Protein AF-A0A935BV54-F1 (afdb_monomer_lite)

pLDDT: mean 87.05, std 12.75, range [48.06, 98.62]

Structure (mmCIF, N/CA/C/O backbone):
data_AF-A0A935BV54-F1
#
_entry.id   AF-A0A935BV54-F1
#
loop_
_atom_site.group_PDB
_atom_site.id
_atom_site.type_symbol
_atom_site.label_atom_id
_atom_site.label_alt_id
_atom_site.label_comp_id
_atom_site.label_asym_id
_atom_site.label_entity_id
_atom_site.label_seq_id
_atom_site.pdbx_PDB_ins_code
_atom_site.Cartn_x
_atom_site.Cartn_y
_atom_site.Cartn_z
_atom_site.occupancy
_atom_site.B_iso_or_equiv
_atom_site.auth_seq_id
_atom_site.auth_comp_id
_atom_site.auth_asym_id
_atom_site.auth_atom_id
_atom_site.pdbx_PDB_model_num
ATOM 1 N N . MET A 1 1 ? -29.997 -1.770 45.897 1.00 52.72 1 MET A N 1
ATOM 2 C CA . MET A 1 1 ? -29.748 -3.053 45.199 1.00 52.72 1 MET A CA 1
ATOM 3 C C . MET A 1 1 ? -29.887 -2.949 43.675 1.00 52.72 1 MET A C 1
ATOM 5 O O . MET A 1 1 ? -29.348 -3.811 42.997 1.00 52.72 1 MET A O 1
ATOM 9 N N . ASP A 1 2 ? -30.505 -1.903 43.109 1.00 55.34 2 ASP A N 1
ATOM 10 C CA . ASP A 1 2 ? -30.645 -1.761 41.641 1.00 55.34 2 ASP A CA 1
ATOM 11 C C . ASP A 1 2 ? -29.378 -1.292 40.899 1.00 55.34 2 ASP A C 1
ATOM 13 O O . ASP A 1 2 ? -29.223 -1.525 39.697 1.00 55.34 2 ASP A O 1
ATOM 17 N N . THR A 1 3 ? -28.422 -0.692 41.609 1.00 54.22 3 THR A N 1
ATOM 18 C CA . THR A 1 3 ? -27.161 -0.196 41.033 1.00 54.22 3 THR A CA 1
ATOM 19 C C . THR A 1 3 ? -26.233 -1.328 40.567 1.00 54.22 3 THR A C 1
ATOM 21 O O . THR A 1 3 ? -25.597 -1.216 39.524 1.00 54.22 3 THR A O 1
ATOM 24 N N . ASP A 1 4 ? -26.203 -2.462 41.275 1.00 52.38 4 ASP A N 1
ATOM 25 C CA . ASP A 1 4 ? -25.343 -3.598 40.900 1.00 52.38 4 ASP A CA 1
ATOM 26 C C . ASP A 1 4 ? -25.898 -4.379 39.704 1.00 52.38 4 ASP A C 1
ATOM 28 O O . ASP A 1 4 ? -25.148 -4.815 38.833 1.00 52.38 4 ASP A O 1
ATOM 32 N N . ARG A 1 5 ? -27.228 -4.509 39.597 1.00 53.66 5 ARG A N 1
ATOM 33 C CA . ARG A 1 5 ? -27.870 -5.133 38.427 1.00 53.66 5 ARG A CA 1
ATOM 34 C C . ARG A 1 5 ? -27.685 -4.308 37.157 1.00 53.66 5 ARG A C 1
ATOM 36 O O . ARG A 1 5 ? -27.463 -4.881 36.093 1.00 53.66 5 ARG A O 1
ATOM 43 N N . SER A 1 6 ? -27.755 -2.983 37.263 1.00 48.59 6 SER A N 1
ATOM 44 C CA . SER A 1 6 ? -27.536 -2.084 36.124 1.00 48.59 6 SER A CA 1
ATOM 45 C C . SER A 1 6 ? -26.078 -2.093 35.655 1.00 48.59 6 SER A C 1
ATOM 47 O O . SER A 1 6 ? -25.843 -2.131 34.446 1.00 48.59 6 SER A O 1
ATOM 49 N N . LEU A 1 7 ? -25.108 -2.175 36.575 1.00 50.75 7 LEU A N 1
ATOM 50 C CA . LEU A 1 7 ? -23.689 -2.346 36.239 1.00 50.75 7 LEU A CA 1
ATOM 51 C C . LEU A 1 7 ? -23.400 -3.701 35.576 1.00 50.75 7 LEU A C 1
ATOM 53 O O . LEU A 1 7 ? -22.792 -3.719 34.508 1.00 50.75 7 LEU A O 1
ATOM 57 N N . LEU A 1 8 ? -23.909 -4.808 36.131 1.00 51.56 8 LEU A N 1
ATOM 58 C CA . LEU A 1 8 ? -23.721 -6.160 35.577 1.00 51.56 8 LEU A CA 1
ATOM 59 C C . LEU A 1 8 ? -24.384 -6.355 34.200 1.00 51.56 8 LEU A C 1
ATOM 61 O O . LEU A 1 8 ? -23.937 -7.169 33.388 1.00 51.56 8 LEU A O 1
ATOM 65 N N . MET A 1 9 ? -25.452 -5.612 33.906 1.00 51.19 9 MET A N 1
ATOM 66 C CA . MET A 1 9 ? -26.119 -5.663 32.603 1.00 51.19 9 MET A CA 1
ATOM 67 C C . MET A 1 9 ? -25.483 -4.740 31.550 1.00 51.19 9 MET A C 1
ATOM 69 O O . MET A 1 9 ? -25.550 -5.052 30.358 1.00 51.19 9 MET A O 1
ATOM 73 N N . LEU A 1 10 ? -24.867 -3.620 31.946 1.00 52.06 10 LEU A N 1
ATOM 74 C CA . LEU A 1 10 ? -24.080 -2.747 31.056 1.00 52.06 10 LEU A CA 1
ATOM 75 C C . LEU A 1 10 ? -22.804 -3.441 30.566 1.00 52.06 10 LEU A C 1
ATOM 77 O O . LEU A 1 10 ? -22.446 -3.320 29.388 1.00 52.06 10 LEU A O 1
ATOM 81 N N . THR A 1 11 ? -22.174 -4.234 31.433 1.00 56.84 11 THR A N 1
ATOM 82 C CA . THR A 1 11 ? -21.094 -5.140 31.035 1.00 56.84 11 THR A CA 1
ATOM 83 C C . THR A 1 11 ? -21.591 -6.160 30.018 1.00 56.84 11 THR A C 1
ATOM 85 O O . THR A 1 11 ? -20.978 -6.264 28.969 1.00 56.84 11 THR A O 1
ATOM 88 N N . SER A 1 12 ? -22.767 -6.780 30.185 1.00 64.75 12 SER A N 1
ATOM 89 C CA . SER A 1 12 ? -23.192 -7.843 29.254 1.00 64.75 12 SER A CA 1
ATOM 90 C C . SER A 1 12 ? -23.478 -7.372 27.820 1.00 64.75 12 SER A C 1
ATOM 92 O O . SER A 1 12 ? -23.167 -8.079 26.867 1.00 64.75 12 SER A O 1
ATOM 94 N N . ALA A 1 13 ? -24.036 -6.174 27.615 1.00 57.66 13 ALA A N 1
ATOM 95 C CA . ALA A 1 13 ? -24.314 -5.666 26.264 1.00 57.66 13 ALA A CA 1
ATOM 96 C C . ALA A 1 13 ? -23.041 -5.214 25.532 1.00 57.66 13 ALA A C 1
ATOM 98 O O . ALA A 1 13 ? -22.890 -5.458 24.332 1.00 57.66 13 ALA A O 1
ATOM 99 N N . SER A 1 14 ? -22.117 -4.580 26.257 1.00 58.19 14 SER A N 1
ATOM 100 C CA . SER A 1 14 ? -20.803 -4.221 25.720 1.00 58.19 14 SER A CA 1
ATOM 101 C C . SER A 1 14 ? -19.917 -5.458 25.521 1.00 58.19 14 SER A C 1
ATOM 103 O O . SER A 1 14 ? -19.198 -5.528 24.530 1.00 58.19 14 SER A O 1
ATOM 105 N N . GLU A 1 15 ? -20.043 -6.485 26.364 1.00 63.66 15 GLU A N 1
ATOM 106 C CA . GLU A 1 15 ? -19.429 -7.811 26.202 1.00 63.66 15 GLU A CA 1
ATOM 107 C C . GLU A 1 15 ? -19.995 -8.572 25.001 1.00 63.66 15 GLU A C 1
ATOM 109 O O . GLU A 1 15 ? -19.232 -9.158 24.249 1.00 63.66 15 GLU A O 1
ATOM 114 N N . VAL A 1 16 ? -21.305 -8.532 24.743 1.00 61.44 16 VAL A N 1
ATOM 115 C CA . VAL A 1 16 ? -21.907 -9.197 23.571 1.00 61.44 16 VAL A CA 1
ATOM 116 C C . VAL A 1 16 ? -21.528 -8.477 22.274 1.00 61.44 16 VAL A C 1
ATOM 118 O O . VAL A 1 16 ? -21.151 -9.121 21.295 1.00 61.44 16 VAL A O 1
ATOM 121 N N . ALA A 1 17 ? -21.557 -7.143 22.251 1.00 58.56 17 ALA A N 1
ATOM 122 C CA . ALA A 1 17 ? -21.115 -6.384 21.082 1.00 58.56 17 ALA A CA 1
ATOM 123 C C . ALA A 1 17 ? -19.603 -6.505 20.846 1.00 58.56 17 ALA A C 1
ATOM 125 O O . ALA A 1 17 ? -19.180 -6.613 19.702 1.00 58.56 17 ALA A O 1
ATOM 126 N N . SER A 1 18 ? -18.790 -6.578 21.902 1.00 59.38 18 SER A N 1
ATOM 127 C CA . SER A 1 18 ? -17.359 -6.871 21.773 1.00 59.38 18 SER A CA 1
ATOM 128 C C . SER A 1 18 ? -17.073 -8.346 21.478 1.00 59.38 18 SER A C 1
ATOM 130 O O . SER A 1 18 ? -16.048 -8.635 20.877 1.00 59.38 18 SER A O 1
ATOM 132 N N . ALA A 1 19 ? -17.964 -9.286 21.806 1.00 62.00 19 ALA A N 1
ATOM 133 C CA . ALA A 1 19 ? -17.812 -10.699 21.453 1.00 62.00 19 ALA A CA 1
ATOM 134 C C . ALA A 1 19 ? -18.158 -10.984 19.981 1.00 62.00 19 ALA A C 1
ATOM 136 O O . ALA A 1 19 ? -17.532 -11.846 19.362 1.00 62.00 19 ALA A O 1
ATOM 137 N N . PHE A 1 20 ? -19.124 -10.258 19.404 1.00 64.06 20 PHE A N 1
ATOM 138 C CA . PHE A 1 20 ? -19.621 -10.505 18.040 1.00 64.06 20 PHE A CA 1
ATOM 139 C C . PHE A 1 20 ? -19.322 -9.387 17.023 1.00 64.06 20 PHE A C 1
ATOM 141 O O . PHE A 1 20 ? -19.428 -9.619 15.816 1.00 64.06 20 PHE A O 1
ATOM 148 N N . GLY A 1 21 ? -18.927 -8.198 17.479 1.00 75.50 21 GLY A N 1
ATOM 149 C CA . GLY A 1 21 ? -18.594 -7.036 16.652 1.00 75.50 21 GLY A CA 1
ATOM 150 C C . GLY A 1 21 ? -17.222 -7.117 15.979 1.00 75.50 21 GLY A C 1
ATOM 151 O O . GLY A 1 21 ? -16.390 -7.980 16.282 1.00 75.50 21 GLY A O 1
ATOM 152 N N . ILE A 1 22 ? -16.964 -6.200 15.043 1.00 84.75 22 ILE A N 1
ATOM 153 C CA . ILE A 1 22 ? -15.675 -6.110 14.350 1.00 84.75 22 ILE A CA 1
ATOM 154 C C . ILE A 1 22 ? -14.550 -5.783 15.340 1.00 84.75 22 ILE A C 1
ATOM 156 O O . ILE A 1 22 ? -13.424 -6.244 15.154 1.00 84.75 22 ILE A O 1
ATOM 160 N N . SER A 1 23 ? -14.846 -5.072 16.430 1.00 82.69 23 SER A N 1
ATOM 161 C CA . SER A 1 23 ? -13.875 -4.767 17.488 1.00 82.69 23 SER A CA 1
ATOM 162 C C . SER A 1 23 ? -13.402 -6.019 18.228 1.00 82.69 23 SER A C 1
ATOM 164 O O . SER A 1 23 ? -12.215 -6.144 18.520 1.00 82.69 23 SER A O 1
ATOM 166 N N . GLY A 1 24 ? -14.277 -7.014 18.414 1.00 80.19 24 GLY A N 1
ATOM 167 C CA . GLY A 1 24 ? -13.937 -8.326 18.982 1.00 80.19 24 GLY A CA 1
ATOM 168 C C . GLY A 1 24 ? -12.891 -9.108 18.202 1.00 80.19 24 GLY A C 1
ATOM 169 O O . GLY A 1 24 ? -12.195 -9.972 18.738 1.00 80.19 24 GLY A O 1
ATOM 170 N N . ARG A 1 25 ? -12.739 -8.788 16.914 1.00 87.44 25 ARG A N 1
ATOM 171 C CA . ARG A 1 25 ? -11.757 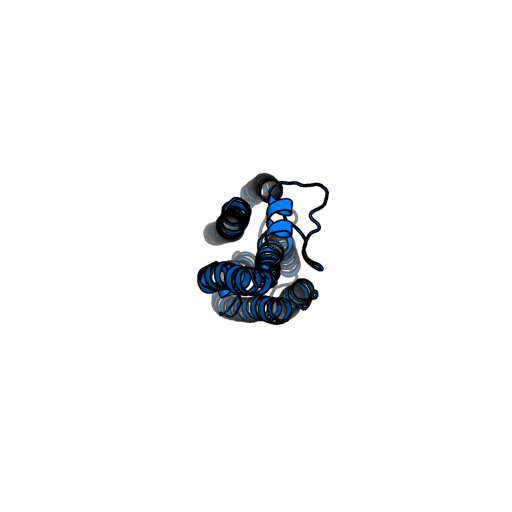-9.425 16.037 1.00 87.44 25 ARG A CA 1
ATOM 172 C C . ARG A 1 25 ? -10.353 -8.851 16.205 1.00 87.44 25 ARG A C 1
ATOM 174 O O . ARG A 1 25 ? -9.433 -9.415 15.620 1.00 87.44 25 ARG A O 1
ATOM 181 N N . LEU A 1 26 ? -10.149 -7.812 17.025 1.00 88.25 26 LEU A N 1
ATOM 182 C CA . LEU A 1 26 ? -8.831 -7.193 17.214 1.00 88.25 26 LEU A CA 1
ATOM 183 C C . LEU A 1 26 ? -7.771 -8.181 17.737 1.00 88.25 26 LEU A C 1
ATOM 185 O O . LEU A 1 26 ? -6.588 -8.029 17.438 1.00 88.25 26 LEU A O 1
ATOM 189 N N . SER A 1 27 ? -8.186 -9.204 18.490 1.00 85.69 27 SER A N 1
ATOM 190 C CA . SER A 1 27 ? -7.309 -10.272 18.991 1.00 85.69 27 SER A CA 1
ATOM 191 C C . SER A 1 27 ? -6.870 -11.268 17.907 1.00 85.69 27 SER A C 1
ATOM 193 O O . SER A 1 27 ? -5.877 -11.973 18.088 1.00 85.69 27 SER A O 1
ATOM 195 N N . LYS A 1 28 ? -7.576 -11.322 16.770 1.00 89.81 28 LYS A N 1
ATOM 196 C CA . LYS A 1 28 ? -7.239 -12.175 15.622 1.00 89.81 28 LYS A CA 1
ATOM 197 C C . LYS A 1 28 ? -6.135 -11.533 14.781 1.00 89.81 28 LYS A C 1
ATOM 199 O O . LYS A 1 28 ? -5.919 -10.325 14.843 1.00 89.81 28 LYS A O 1
ATOM 204 N N . LEU A 1 29 ? -5.466 -12.346 13.956 1.00 90.88 29 LEU A N 1
ATOM 205 C CA . LEU A 1 29 ? -4.412 -11.891 13.041 1.00 90.88 29 LEU A CA 1
ATOM 206 C C . LEU A 1 29 ? -4.858 -10.655 12.243 1.00 90.88 29 LEU A C 1
ATOM 208 O O . LEU A 1 29 ? -5.950 -10.645 11.669 1.00 90.88 29 LEU A O 1
ATOM 212 N N . PHE A 1 30 ? -4.006 -9.624 12.230 1.00 92.44 30 PHE A N 1
ATOM 213 C CA . PHE A 1 30 ? -4.257 -8.342 11.555 1.00 92.44 30 PHE A CA 1
ATOM 214 C C . PHE A 1 30 ? -5.581 -7.673 11.975 1.00 92.44 30 PHE A C 1
ATOM 216 O O . PHE A 1 30 ? -6.286 -7.087 11.160 1.00 92.44 30 PHE A O 1
ATOM 223 N N . GLY A 1 31 ? -5.980 -7.830 13.239 1.00 87.88 31 GLY A N 1
ATOM 224 C CA . GLY A 1 31 ? -7.222 -7.274 13.780 1.00 87.88 31 GLY A CA 1
ATOM 225 C C . GLY A 1 31 ? -8.501 -7.847 13.159 1.00 87.88 31 GLY A C 1
ATOM 226 O O . GLY A 1 31 ? -9.554 -7.210 13.212 1.00 87.88 31 GLY A O 1
ATOM 227 N N . GLY A 1 32 ? -8.409 -9.033 12.544 1.00 91.50 32 GLY A N 1
ATOM 228 C CA . GLY A 1 32 ? -9.500 -9.659 11.798 1.00 91.50 32 GLY A CA 1
ATOM 229 C C . GLY A 1 32 ? -9.525 -9.326 10.307 1.00 91.50 32 GLY A C 1
ATOM 230 O O . GLY A 1 32 ? -10.404 -9.824 9.609 1.00 91.50 32 GLY A O 1
ATOM 231 N N . HIS A 1 33 ? -8.556 -8.550 9.812 1.00 94.81 33 HIS A N 1
ATOM 232 C CA . HIS A 1 33 ? -8.487 -8.053 8.430 1.00 94.81 33 HIS A CA 1
ATOM 233 C C . HIS A 1 33 ? -7.419 -8.763 7.590 1.00 94.81 33 HIS A C 1
ATOM 235 O O . HIS A 1 33 ? -6.806 -8.168 6.707 1.00 94.81 33 HIS A O 1
ATOM 241 N N . TRP A 1 34 ? -7.173 -10.046 7.868 1.00 95.06 34 TRP A N 1
ATOM 242 C CA . TRP A 1 34 ? -6.095 -10.817 7.237 1.00 95.06 34 TRP A CA 1
ATOM 243 C C . TRP A 1 34 ? -6.204 -10.875 5.705 1.00 95.06 34 TRP A C 1
ATOM 245 O O . TRP A 1 34 ? -5.180 -10.838 5.030 1.00 95.06 34 TRP A O 1
ATOM 255 N N . TRP A 1 35 ? -7.422 -10.925 5.154 1.00 95.56 35 TRP A N 1
ATOM 256 C CA . TRP A 1 35 ? -7.634 -10.944 3.704 1.00 95.56 35 TRP A CA 1
ATOM 257 C C . TRP A 1 35 ? -7.144 -9.653 3.043 1.00 95.56 35 TRP A C 1
ATOM 259 O O . TRP A 1 35 ? -6.359 -9.717 2.102 1.00 95.56 35 TRP A O 1
ATOM 269 N N . HIS A 1 36 ? -7.543 -8.497 3.586 1.00 96.62 36 HIS A N 1
ATOM 270 C CA . HIS A 1 36 ? -7.065 -7.192 3.128 1.00 96.62 36 HIS A CA 1
ATOM 271 C C . HIS A 1 36 ? -5.544 -7.088 3.270 1.00 96.62 36 HIS A C 1
ATOM 273 O O . HIS A 1 36 ? -4.863 -6.741 2.313 1.00 96.62 36 HIS A O 1
ATOM 279 N N . ALA A 1 37 ? -4.994 -7.473 4.429 1.00 97.12 37 ALA A N 1
ATOM 280 C CA . ALA A 1 37 ? -3.552 -7.437 4.658 1.00 97.12 37 ALA A CA 1
ATOM 281 C C . ALA A 1 37 ? -2.780 -8.251 3.604 1.00 97.12 37 ALA A C 1
ATOM 283 O O . ALA A 1 37 ? -1.829 -7.745 3.017 1.00 97.12 37 ALA A O 1
ATOM 284 N N . ILE A 1 38 ? -3.202 -9.488 3.316 1.00 97.81 38 ILE A N 1
ATOM 285 C CA . ILE A 1 38 ? -2.551 -10.325 2.300 1.00 97.81 38 ILE A CA 1
ATOM 286 C C . ILE A 1 38 ? -2.735 -9.729 0.904 1.00 97.81 38 ILE A C 1
ATOM 288 O O . ILE A 1 38 ? -1.749 -9.571 0.187 1.00 97.81 38 ILE A O 1
ATOM 292 N N . LEU A 1 39 ? -3.965 -9.386 0.514 1.00 98.06 39 LEU A N 1
ATOM 293 C CA . LEU A 1 39 ? -4.270 -8.903 -0.831 1.00 98.06 39 LEU A CA 1
ATOM 294 C C . LEU A 1 39 ? -3.554 -7.582 -1.137 1.00 98.06 39 LEU A C 1
ATOM 296 O O . LEU A 1 39 ? -2.876 -7.474 -2.159 1.00 98.06 39 LEU A O 1
ATOM 300 N N . ALA A 1 40 ? -3.623 -6.610 -0.229 1.00 97.94 40 ALA A N 1
ATOM 301 C CA . ALA A 1 40 ? -2.947 -5.330 -0.381 1.00 97.94 40 ALA A CA 1
ATOM 302 C C . ALA A 1 40 ? -1.419 -5.495 -0.408 1.00 97.94 40 ALA A C 1
ATOM 304 O O . ALA A 1 40 ? -0.755 -4.895 -1.253 1.00 97.94 40 ALA A O 1
ATOM 305 N N . CYS A 1 41 ? -0.841 -6.364 0.438 1.00 98.38 41 CYS A N 1
ATOM 306 C CA . CYS A 1 41 ? 0.592 -6.671 0.383 1.00 98.38 41 CYS A CA 1
ATOM 307 C C . CYS A 1 41 ? 1.002 -7.368 -0.923 1.00 98.38 41 CYS A C 1
ATOM 309 O O . CYS A 1 41 ? 2.073 -7.062 -1.445 1.00 98.38 41 CYS A O 1
ATOM 311 N N . LEU A 1 42 ? 0.178 -8.271 -1.470 1.00 98.50 42 LEU A N 1
ATOM 312 C CA . LEU A 1 42 ? 0.439 -8.931 -2.756 1.00 98.50 42 LEU A CA 1
ATOM 313 C C . LEU A 1 42 ? 0.459 -7.916 -3.904 1.00 98.50 42 LEU A C 1
ATOM 315 O O . LEU A 1 42 ? 1.411 -7.895 -4.684 1.00 98.50 42 LEU A O 1
ATOM 319 N N . ILE A 1 43 ? -0.557 -7.051 -3.989 1.00 98.50 43 ILE A N 1
ATOM 320 C CA . ILE A 1 43 ? -0.638 -6.022 -5.036 1.00 98.50 43 ILE A CA 1
ATOM 321 C C . ILE A 1 43 ? 0.516 -5.019 -4.878 1.00 98.50 43 ILE A C 1
ATOM 323 O O . ILE A 1 43 ? 1.172 -4.667 -5.860 1.00 98.50 43 ILE A O 1
ATOM 327 N N . TYR A 1 44 ? 0.817 -4.600 -3.645 1.00 98.31 44 TYR A N 1
ATOM 328 C CA . TYR A 1 44 ? 1.927 -3.692 -3.359 1.00 98.31 44 TYR A CA 1
ATOM 329 C C . TYR A 1 44 ? 3.287 -4.299 -3.726 1.00 98.31 44 TYR A C 1
ATOM 331 O O . TYR A 1 44 ? 4.105 -3.628 -4.344 1.00 98.31 44 TYR A O 1
ATOM 339 N N . ALA A 1 45 ? 3.532 -5.576 -3.433 1.00 98.44 45 ALA A N 1
ATOM 340 C CA . ALA A 1 45 ? 4.754 -6.260 -3.854 1.00 98.44 45 ALA A CA 1
ATOM 341 C C . ALA A 1 45 ? 4.841 -6.415 -5.383 1.00 98.44 45 ALA A C 1
ATOM 343 O O . ALA A 1 45 ? 5.908 -6.210 -5.970 1.00 98.44 45 ALA A O 1
ATOM 344 N N . ALA A 1 46 ? 3.716 -6.712 -6.043 1.00 98.44 46 ALA A N 1
ATOM 345 C CA . ALA A 1 46 ? 3.641 -6.800 -7.499 1.00 98.44 46 ALA A CA 1
ATOM 346 C C . ALA A 1 46 ? 3.991 -5.466 -8.177 1.00 98.44 46 ALA A C 1
ATOM 348 O O . ALA A 1 46 ? 4.660 -5.472 -9.208 1.00 98.44 46 ALA A O 1
ATOM 349 N N . LEU A 1 47 ? 3.625 -4.324 -7.580 1.00 97.88 47 LEU A N 1
ATOM 350 C CA . LEU A 1 47 ? 4.008 -3.000 -8.084 1.00 97.88 47 LEU A CA 1
ATOM 351 C C . LEU A 1 47 ? 5.528 -2.830 -8.202 1.00 97.88 47 LEU A C 1
ATOM 353 O O . LEU A 1 47 ? 6.001 -2.358 -9.236 1.00 97.88 47 LEU A O 1
ATOM 357 N N . TYR A 1 48 ? 6.295 -3.245 -7.189 1.00 97.94 48 TYR A N 1
ATOM 358 C CA . TYR A 1 48 ? 7.763 -3.172 -7.213 1.00 97.94 48 TYR A CA 1
ATOM 359 C C . TYR A 1 48 ? 8.362 -4.118 -8.254 1.00 97.94 48 TYR A C 1
ATOM 361 O O . TYR A 1 48 ? 9.233 -3.719 -9.026 1.00 97.94 48 TYR A O 1
ATOM 369 N N . ALA A 1 49 ? 7.864 -5.353 -8.315 1.00 97.88 49 ALA A N 1
ATOM 370 C CA . ALA A 1 49 ? 8.342 -6.347 -9.270 1.00 97.88 49 ALA A CA 1
ATOM 371 C C . ALA A 1 49 ? 8.095 -5.912 -10.722 1.00 97.88 49 ALA A C 1
ATOM 373 O O . ALA A 1 49 ? 9.014 -5.910 -11.538 1.00 97.88 49 ALA A O 1
ATOM 374 N N . VAL A 1 50 ? 6.873 -5.470 -11.038 1.00 97.44 50 VAL A N 1
ATOM 375 C CA . VAL A 1 50 ? 6.527 -4.982 -12.379 1.00 97.44 50 VAL A CA 1
ATOM 376 C C . VAL A 1 50 ? 7.291 -3.701 -12.701 1.00 97.44 50 VAL A C 1
ATOM 378 O O . VAL A 1 50 ? 7.780 -3.569 -13.819 1.00 97.44 50 VAL A O 1
ATOM 381 N N . ALA A 1 51 ? 7.460 -2.780 -11.745 1.00 95.94 51 ALA A N 1
ATOM 382 C CA . ALA A 1 51 ? 8.282 -1.591 -11.955 1.00 95.94 51 ALA A CA 1
ATOM 383 C C . ALA A 1 51 ? 9.712 -1.950 -12.366 1.00 95.94 51 ALA A C 1
ATOM 385 O O . ALA A 1 51 ? 10.226 -1.351 -13.300 1.00 95.94 51 ALA A O 1
ATOM 386 N N . LEU A 1 52 ? 10.325 -2.957 -11.739 1.00 95.69 52 LEU A N 1
ATOM 387 C CA . LEU A 1 52 ? 11.669 -3.398 -12.107 1.00 95.69 52 LEU A CA 1
ATOM 388 C C . LEU A 1 52 ? 11.712 -3.908 -13.547 1.00 95.69 52 LEU A C 1
ATOM 390 O O . LEU A 1 52 ? 12.612 -3.540 -14.299 1.00 95.69 52 LEU A O 1
ATOM 394 N N . LEU A 1 53 ? 10.725 -4.719 -13.939 1.00 95.50 53 LEU A N 1
ATOM 395 C CA . LEU A 1 53 ? 10.623 -5.241 -15.301 1.00 95.50 53 LEU A CA 1
ATOM 396 C C . LEU A 1 53 ? 10.430 -4.119 -16.331 1.00 95.50 53 LEU A C 1
ATOM 398 O O . LEU A 1 53 ? 11.022 -4.191 -17.404 1.00 95.50 53 LEU A O 1
ATOM 402 N N . VAL A 1 54 ? 9.658 -3.072 -16.005 1.00 93.75 54 VAL A N 1
ATOM 403 C CA . VAL A 1 54 ? 9.487 -1.888 -16.871 1.00 93.75 54 VAL A CA 1
ATOM 404 C C . VAL A 1 54 ? 10.838 -1.240 -17.175 1.00 93.75 54 VAL A C 1
ATOM 406 O O . VAL A 1 54 ? 11.125 -0.967 -18.339 1.00 93.75 54 VAL A O 1
ATOM 409 N N . GLU A 1 55 ? 11.682 -1.031 -16.162 1.00 92.75 55 GLU A N 1
ATOM 410 C CA . GLU A 1 55 ? 12.939 -0.287 -16.332 1.00 92.75 55 GLU A CA 1
ATOM 411 C C . GLU A 1 55 ? 13.982 -1.014 -17.193 1.00 92.75 55 GLU A C 1
ATOM 413 O O . GLU A 1 55 ? 14.896 -0.382 -17.721 1.00 92.75 55 GLU A O 1
ATOM 418 N N . VAL A 1 56 ? 13.847 -2.331 -17.367 1.00 92.06 56 VAL A N 1
ATOM 419 C CA . VAL A 1 56 ? 14.759 -3.148 -18.186 1.00 92.06 56 VAL A CA 1
ATOM 420 C C . VAL A 1 56 ? 14.131 -3.646 -19.491 1.00 92.06 56 VAL A C 1
ATOM 422 O O . VAL A 1 56 ? 14.823 -4.262 -20.299 1.00 92.06 56 VAL A O 1
ATOM 425 N N . ALA A 1 57 ? 12.844 -3.371 -19.732 1.00 90.31 57 ALA A N 1
ATOM 426 C CA . ALA A 1 57 ? 12.092 -3.968 -20.837 1.00 90.31 57 ALA A CA 1
ATOM 427 C C . ALA A 1 57 ? 12.664 -3.630 -22.223 1.00 90.31 57 ALA A C 1
ATOM 429 O O . ALA A 1 57 ? 12.686 -4.495 -23.090 1.00 90.31 57 ALA A O 1
ATOM 430 N N . TYR A 1 58 ? 13.172 -2.410 -22.433 1.00 85.50 58 TYR A N 1
ATOM 431 C CA . TYR A 1 58 ? 13.766 -2.002 -23.717 1.00 85.50 58 TYR A CA 1
ATOM 432 C C . TYR A 1 58 ? 15.061 -2.755 -24.068 1.00 85.50 58 TYR A C 1
ATOM 434 O O . TYR A 1 58 ? 15.437 -2.811 -25.233 1.00 85.50 58 TYR A O 1
ATOM 442 N N . GLN A 1 59 ? 15.724 -3.363 -23.081 1.00 88.31 59 GLN A N 1
ATOM 443 C CA . GLN A 1 59 ? 16.925 -4.182 -23.264 1.00 88.31 59 GLN A CA 1
ATOM 444 C C . GLN A 1 59 ? 16.686 -5.615 -22.765 1.00 88.31 59 GLN A C 1
ATOM 446 O O . GLN A 1 59 ? 17.539 -6.212 -22.100 1.00 88.31 59 GLN A O 1
ATOM 451 N N . TYR A 1 60 ? 15.511 -6.172 -23.078 1.00 87.56 60 TYR A N 1
ATOM 452 C CA . TYR A 1 60 ? 15.111 -7.502 -22.620 1.00 87.56 60 TYR A CA 1
ATOM 453 C C . TYR A 1 60 ? 16.083 -8.609 -23.057 1.00 87.56 60 TYR A C 1
ATOM 455 O O . TYR A 1 60 ? 16.335 -9.518 -22.274 1.00 87.56 60 TYR A O 1
ATOM 463 N N . ASP A 1 61 ? 16.719 -8.505 -24.228 1.00 87.62 61 ASP A N 1
ATOM 464 C CA . ASP A 1 61 ? 17.750 -9.469 -24.660 1.00 87.62 61 ASP A CA 1
ATOM 465 C C . ASP A 1 61 ? 18.918 -9.586 -23.676 1.00 87.62 61 ASP A C 1
ATOM 467 O O . ASP A 1 61 ? 19.485 -10.659 -23.483 1.00 87.62 61 ASP A O 1
ATOM 471 N N . ARG A 1 62 ? 19.285 -8.473 -23.034 1.00 87.81 62 ARG A N 1
ATOM 472 C CA . ARG A 1 62 ? 20.423 -8.409 -22.116 1.00 87.81 62 ARG A CA 1
ATOM 473 C C . ARG A 1 62 ? 20.035 -8.757 -20.684 1.00 87.81 62 ARG A C 1
ATOM 475 O O . ARG A 1 62 ? 20.824 -9.373 -19.974 1.00 87.81 62 ARG A O 1
ATOM 482 N N . TYR A 1 63 ? 18.849 -8.329 -20.254 1.00 87.44 63 TYR A N 1
ATOM 483 C CA . TYR A 1 63 ? 18.442 -8.378 -18.847 1.00 87.44 63 TYR A CA 1
ATOM 484 C C . TYR A 1 63 ? 17.266 -9.312 -18.564 1.00 87.44 63 TYR A C 1
ATOM 486 O O . TYR A 1 63 ? 16.993 -9.575 -17.401 1.00 87.44 63 TYR A O 1
ATOM 494 N N . GLY A 1 64 ? 16.549 -9.811 -19.569 1.00 81.94 64 GLY A N 1
ATOM 495 C CA . GLY A 1 64 ? 15.244 -10.458 -19.407 1.00 81.94 64 GLY A CA 1
ATOM 496 C C . GLY A 1 64 ? 15.266 -11.664 -18.471 1.00 81.94 64 GLY A C 1
ATOM 497 O O . GLY A 1 64 ? 14.497 -11.711 -17.512 1.00 81.94 64 GLY A O 1
ATOM 498 N N . SER A 1 65 ? 16.192 -12.601 -18.694 1.00 88.56 65 SER A N 1
ATOM 499 C CA . SER A 1 65 ? 16.305 -13.817 -17.874 1.00 88.56 65 SER A CA 1
ATOM 500 C C . SER A 1 65 ? 16.660 -13.502 -16.414 1.00 88.56 65 SER A C 1
ATOM 502 O O . SER A 1 65 ? 16.001 -13.982 -15.491 1.00 88.56 65 SER A O 1
ATOM 504 N N . SER A 1 66 ? 17.642 -12.624 -16.177 1.00 92.81 66 SER A N 1
ATOM 505 C CA . SER A 1 66 ? 18.019 -12.216 -14.818 1.00 92.81 66 SER A CA 1
ATOM 506 C C . SER A 1 66 ? 16.948 -11.353 -14.146 1.00 92.81 66 SER A C 1
ATOM 508 O O . SER A 1 66 ? 16.716 -11.482 -12.946 1.00 92.81 66 SER A O 1
ATOM 510 N 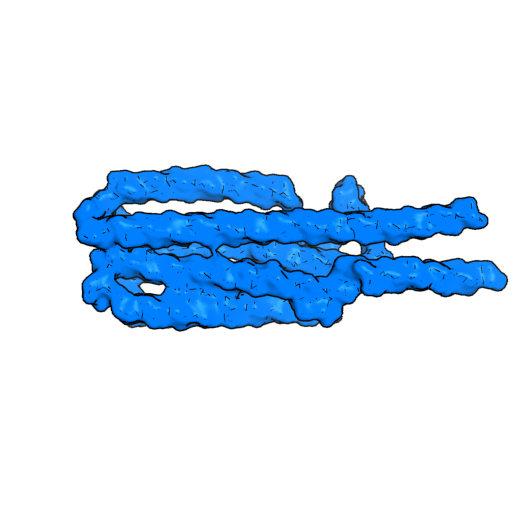N . ALA A 1 67 ? 16.255 -10.502 -14.903 1.00 92.38 67 ALA A N 1
ATOM 511 C CA . ALA A 1 67 ? 15.274 -9.561 -14.377 1.00 92.38 67 ALA A CA 1
ATOM 512 C C . ALA A 1 67 ? 14.066 -10.260 -13.764 1.00 92.38 67 ALA A C 1
ATOM 514 O O . ALA A 1 67 ? 13.558 -9.785 -12.756 1.00 92.38 67 ALA A O 1
ATOM 515 N N . VAL A 1 68 ? 13.632 -11.396 -14.317 1.00 94.31 68 VAL A N 1
ATOM 516 C CA . VAL A 1 68 ? 12.529 -12.181 -13.743 1.00 94.31 68 VAL A CA 1
ATOM 517 C C . VAL A 1 68 ? 12.900 -12.714 -12.356 1.00 94.31 68 VAL A C 1
ATOM 519 O O . VAL A 1 68 ? 12.110 -12.589 -11.421 1.00 94.31 68 VAL A O 1
ATOM 522 N N . TRP A 1 69 ? 14.119 -13.235 -12.186 1.00 96.06 69 TRP A N 1
ATOM 523 C CA . TRP A 1 69 ? 14.603 -13.708 -10.885 1.00 96.06 69 TRP A CA 1
ATOM 524 C C . TRP A 1 69 ? 14.759 -12.571 -9.876 1.00 96.06 69 TRP A C 1
ATOM 526 O O . TRP A 1 69 ? 14.305 -12.688 -8.736 1.00 96.06 69 TRP A O 1
ATOM 536 N N . VAL A 1 70 ? 15.340 -11.445 -10.300 1.00 96.44 70 VAL A N 1
ATOM 537 C CA . VAL A 1 70 ? 15.486 -10.261 -9.441 1.00 96.44 70 VAL A CA 1
ATOM 538 C C . VAL A 1 70 ? 14.114 -9.683 -9.073 1.00 96.44 70 VAL A C 1
ATOM 540 O O . VAL A 1 70 ? 13.898 -9.329 -7.915 1.00 96.44 70 VAL A O 1
ATOM 543 N N . ALA A 1 71 ? 13.155 -9.653 -10.003 1.00 96.62 71 ALA A N 1
ATOM 544 C CA . ALA A 1 71 ? 11.778 -9.235 -9.741 1.00 96.62 71 ALA A CA 1
ATOM 545 C C . ALA A 1 71 ? 11.076 -10.170 -8.745 1.00 96.62 71 ALA A C 1
ATOM 547 O O . ALA A 1 71 ? 10.401 -9.686 -7.840 1.00 96.62 71 ALA A O 1
ATOM 548 N N . GLY A 1 72 ? 11.268 -11.489 -8.856 1.00 97.88 72 GLY A N 1
ATOM 549 C CA . GLY A 1 72 ? 10.754 -12.465 -7.888 1.00 97.88 72 GLY A CA 1
ATOM 550 C C . GLY A 1 72 ? 11.347 -12.282 -6.485 1.00 97.88 72 GLY A C 1
ATOM 551 O O . GLY A 1 72 ? 10.626 -12.344 -5.484 1.00 97.88 72 GLY A O 1
ATOM 552 N N . GLY A 1 73 ? 12.645 -11.976 -6.403 1.00 98.00 73 GLY A N 1
ATOM 553 C CA . GLY A 1 73 ? 13.313 -11.611 -5.151 1.00 98.00 73 GLY A CA 1
ATOM 554 C C . GLY A 1 73 ? 12.759 -10.316 -4.549 1.00 98.00 73 GLY A C 1
ATOM 555 O O . GLY A 1 73 ? 12.389 -10.291 -3.376 1.00 98.00 73 GLY A O 1
ATOM 556 N N . ALA A 1 74 ? 12.624 -9.264 -5.364 1.00 97.62 74 ALA A N 1
ATOM 557 C CA . ALA A 1 74 ? 12.042 -7.984 -4.960 1.00 97.62 74 ALA A CA 1
ATOM 558 C C . ALA A 1 74 ? 10.591 -8.140 -4.477 1.00 97.62 74 ALA A C 1
ATOM 560 O O . ALA A 1 74 ? 10.229 -7.591 -3.436 1.00 97.62 74 ALA A O 1
ATOM 561 N N . PHE A 1 75 ? 9.784 -8.932 -5.190 1.00 98.50 75 PHE A N 1
ATOM 562 C CA . PHE A 1 75 ? 8.418 -9.274 -4.803 1.00 98.50 75 PHE A CA 1
ATOM 563 C C . PHE A 1 75 ? 8.385 -9.922 -3.419 1.00 98.50 75 PHE A C 1
ATOM 565 O O . PHE A 1 75 ? 7.697 -9.441 -2.522 1.00 98.50 75 PHE A O 1
ATOM 572 N N . THR A 1 76 ? 9.161 -10.990 -3.230 1.00 98.38 76 THR A N 1
ATOM 573 C CA . THR A 1 76 ? 9.169 -11.762 -1.980 1.00 98.38 76 THR A CA 1
ATOM 574 C C . THR A 1 76 ? 9.631 -10.906 -0.804 1.00 98.38 76 THR A C 1
ATOM 576 O O . THR A 1 76 ? 9.016 -10.940 0.262 1.00 98.38 76 THR A O 1
ATOM 579 N N . TRP A 1 77 ? 10.669 -10.089 -1.012 1.00 98.44 77 TRP A N 1
ATOM 580 C CA . TRP A 1 77 ? 11.174 -9.144 -0.020 1.00 98.44 77 TRP A CA 1
ATOM 581 C C . TRP A 1 77 ? 10.100 -8.140 0.404 1.00 98.44 77 TRP A C 1
ATOM 583 O O . TRP A 1 77 ? 9.774 -8.066 1.587 1.00 98.44 77 TRP A O 1
ATOM 593 N N . ILE A 1 78 ? 9.510 -7.414 -0.554 1.00 98.44 78 ILE A N 1
ATOM 594 C CA . ILE A 1 78 ? 8.492 -6.397 -0.262 1.00 98.44 78 ILE A CA 1
ATOM 595 C C . ILE A 1 78 ? 7.249 -7.028 0.355 1.00 98.44 78 ILE A C 1
ATOM 597 O O . ILE A 1 78 ? 6.692 -6.465 1.292 1.00 98.44 78 ILE A O 1
ATOM 601 N N . PHE A 1 79 ? 6.818 -8.195 -0.117 1.00 98.62 79 PHE A N 1
ATOM 602 C CA . PHE A 1 79 ? 5.668 -8.892 0.448 1.00 98.62 79 PHE A CA 1
ATOM 603 C C . PHE A 1 79 ? 5.895 -9.244 1.925 1.00 98.62 79 PHE A C 1
ATOM 605 O O . PHE A 1 79 ? 5.072 -8.906 2.779 1.00 98.62 79 PHE A O 1
ATOM 612 N N . ALA A 1 80 ? 7.039 -9.857 2.240 1.00 98.44 80 ALA A N 1
ATOM 613 C CA . ALA A 1 80 ? 7.381 -10.261 3.599 1.00 98.44 80 ALA A CA 1
ATOM 614 C C . ALA A 1 80 ? 7.522 -9.059 4.546 1.00 98.44 80 ALA A C 1
ATOM 616 O O . ALA A 1 80 ? 6.964 -9.070 5.646 1.00 98.44 80 ALA A O 1
ATOM 617 N N . THR A 1 81 ? 8.223 -8.001 4.127 1.00 98.25 81 THR A N 1
ATOM 618 C CA . THR A 1 81 ? 8.402 -6.798 4.952 1.00 98.25 81 THR A CA 1
ATOM 619 C C . THR A 1 81 ? 7.108 -6.004 5.107 1.00 98.25 81 THR A C 1
ATOM 621 O O . THR A 1 81 ? 6.867 -5.457 6.182 1.00 98.25 81 THR A O 1
ATOM 624 N N . SER A 1 82 ? 6.236 -5.995 4.095 1.00 98.19 82 SER A N 1
ATOM 625 C CA . SER A 1 82 ? 4.918 -5.356 4.179 1.00 98.19 82 SER A CA 1
ATOM 626 C C . SER A 1 82 ? 4.022 -6.063 5.197 1.00 98.19 82 SER A C 1
ATOM 628 O O . SER A 1 82 ? 3.457 -5.411 6.077 1.00 98.19 82 SER A O 1
ATOM 630 N N . LEU A 1 83 ? 3.957 -7.400 5.152 1.00 98.25 83 LEU A N 1
ATOM 631 C CA . LEU A 1 83 ? 3.245 -8.189 6.161 1.00 98.25 83 LEU A CA 1
ATOM 632 C C . LEU A 1 83 ? 3.827 -7.970 7.561 1.00 98.25 83 LEU A C 1
ATOM 634 O O . LEU A 1 83 ? 3.072 -7.813 8.521 1.00 98.25 83 LEU A O 1
ATOM 638 N N . ALA A 1 84 ? 5.156 -7.917 7.688 1.00 97.94 84 ALA A N 1
ATOM 639 C CA . ALA A 1 84 ? 5.818 -7.623 8.955 1.00 97.94 84 ALA A CA 1
ATOM 640 C C . ALA A 1 84 ? 5.467 -6.217 9.475 1.00 97.94 84 ALA A C 1
ATOM 642 O O . ALA A 1 84 ? 5.202 -6.061 10.668 1.00 97.94 84 ALA A O 1
ATOM 643 N N . GLY A 1 85 ? 5.398 -5.216 8.593 1.00 97.88 85 GLY A N 1
ATOM 644 C CA . GLY A 1 85 ? 4.974 -3.852 8.912 1.00 97.88 85 GLY A CA 1
ATOM 645 C C . GLY A 1 85 ? 3.549 -3.797 9.459 1.00 97.88 85 GLY A C 1
ATOM 646 O O . GLY A 1 85 ? 3.326 -3.265 10.549 1.00 97.88 85 GLY A O 1
ATOM 647 N N . LEU A 1 86 ? 2.596 -4.431 8.767 1.00 97.81 86 LEU A N 1
ATOM 648 C CA . LEU A 1 86 ? 1.200 -4.512 9.216 1.00 97.81 86 LEU A CA 1
ATOM 649 C C . LEU A 1 86 ? 1.039 -5.320 10.509 1.00 97.81 86 LEU A C 1
ATOM 651 O O . LEU A 1 86 ? 0.234 -4.963 11.372 1.00 97.81 86 LEU A O 1
ATOM 655 N N . ALA A 1 87 ? 1.806 -6.401 10.668 1.00 97.19 87 ALA A N 1
ATOM 656 C CA . ALA A 1 87 ? 1.798 -7.208 11.883 1.00 97.19 87 ALA A CA 1
ATOM 657 C C . ALA A 1 87 ? 2.373 -6.432 13.076 1.00 97.19 87 ALA A C 1
ATOM 659 O O . ALA A 1 87 ? 1.887 -6.581 14.198 1.00 97.19 87 ALA A O 1
ATOM 660 N N . CYS A 1 88 ? 3.392 -5.601 12.841 1.00 97.06 88 CYS A N 1
ATOM 661 C CA . CYS A 1 88 ? 3.973 -4.718 13.844 1.00 97.06 88 CYS A CA 1
ATOM 662 C C . CYS A 1 88 ? 2.966 -3.648 14.286 1.00 97.06 88 CYS A C 1
ATOM 664 O O . CYS A 1 88 ? 2.727 -3.509 15.487 1.00 97.06 88 CYS A O 1
ATOM 666 N N . ASP A 1 89 ? 2.310 -2.970 13.336 1.00 96.56 89 ASP A N 1
ATOM 667 C CA . ASP A 1 89 ? 1.244 -2.008 13.641 1.00 96.56 89 ASP A CA 1
ATOM 668 C C . ASP A 1 89 ? 0.129 -2.661 14.458 1.00 96.56 89 ASP A C 1
ATOM 670 O O . ASP A 1 89 ? -0.197 -2.198 15.549 1.00 96.56 89 ASP A O 1
ATOM 674 N N . TRP A 1 90 ? -0.383 -3.800 13.990 1.00 96.62 90 TRP A N 1
ATOM 675 C CA . TRP A 1 90 ? -1.420 -4.546 14.692 1.00 96.62 90 TRP A CA 1
ATOM 676 C C . TRP A 1 90 ? -1.016 -4.899 16.126 1.00 96.62 90 TRP A C 1
ATOM 678 O O . TRP A 1 90 ? -1.769 -4.601 17.051 1.00 96.62 90 TRP A O 1
ATOM 688 N N . LYS A 1 91 ? 0.173 -5.476 16.340 1.00 95.81 91 LYS A N 1
ATOM 689 C CA . LYS A 1 91 ? 0.642 -5.870 17.679 1.00 95.81 91 LYS A CA 1
ATOM 690 C C . LYS A 1 91 ? 0.850 -4.681 18.615 1.00 95.81 91 LYS A C 1
ATOM 692 O O . LYS A 1 91 ? 0.555 -4.790 19.803 1.00 95.81 91 LYS A O 1
ATOM 697 N N . ILE A 1 92 ? 1.397 -3.572 18.119 1.00 94.88 92 ILE A N 1
ATOM 698 C CA . ILE A 1 92 ? 1.632 -2.374 18.937 1.00 94.88 92 ILE A CA 1
ATOM 699 C C . ILE A 1 92 ? 0.295 -1.715 19.276 1.00 94.88 92 ILE A C 1
ATOM 701 O O . ILE A 1 92 ? 0.040 -1.394 20.438 1.00 94.88 92 ILE A O 1
ATOM 705 N N . THR A 1 93 ? -0.567 -1.546 18.276 1.00 93.81 93 THR A N 1
ATOM 706 C CA . THR A 1 93 ? -1.856 -0.872 18.416 1.00 93.81 93 THR A CA 1
ATOM 707 C C . THR A 1 93 ? -2.807 -1.678 19.298 1.00 93.81 93 THR A C 1
ATOM 709 O O . THR A 1 93 ? -3.405 -1.099 20.207 1.00 93.81 93 THR A O 1
ATOM 712 N N . SER A 1 94 ? -2.880 -3.007 19.140 1.00 90.81 94 SER A N 1
ATOM 713 C CA . SER A 1 94 ? -3.732 -3.874 19.973 1.00 90.81 94 SER A CA 1
ATOM 714 C C . SER A 1 94 ? -3.340 -3.860 21.453 1.00 90.81 94 SER A C 1
ATOM 716 O O . SER A 1 94 ? -4.202 -3.976 22.318 1.00 90.81 94 SER A O 1
ATOM 718 N N . ARG A 1 95 ? -2.056 -3.629 21.760 1.00 91.12 95 ARG A N 1
ATOM 719 C CA . ARG A 1 95 ? -1.529 -3.485 23.129 1.00 91.12 95 ARG A CA 1
ATOM 720 C C . ARG A 1 95 ? -1.689 -2.080 23.721 1.00 91.12 95 ARG A C 1
ATOM 722 O O . ARG A 1 95 ? -1.150 -1.810 24.789 1.00 91.12 95 ARG A O 1
ATOM 729 N N . GLY A 1 96 ? -2.383 -1.166 23.042 1.00 86.44 96 GLY A N 1
ATOM 730 C CA . GLY A 1 96 ? -2.561 0.211 23.517 1.00 86.44 96 GLY A CA 1
ATOM 731 C C . GLY A 1 96 ? -1.440 1.176 23.129 1.00 86.44 96 GLY A C 1
ATOM 732 O O . GLY A 1 96 ? -1.496 2.349 23.494 1.00 86.44 96 GLY A O 1
ATOM 733 N N . GLY A 1 97 ? -0.445 0.732 22.357 1.00 87.50 97 GLY A N 1
ATOM 734 C CA . GLY A 1 97 ? 0.609 1.603 21.848 1.00 87.50 97 GLY A CA 1
ATOM 735 C C . GLY A 1 97 ? 0.080 2.624 20.836 1.00 87.50 97 GLY A C 1
ATOM 736 O O . GLY A 1 97 ? -0.866 2.362 20.096 1.00 87.50 97 GLY A O 1
ATOM 737 N N . THR A 1 98 ? 0.708 3.799 20.786 1.00 87.88 98 THR A N 1
ATOM 738 C CA . THR A 1 98 ? 0.382 4.886 19.837 1.00 87.88 98 THR A CA 1
ATOM 739 C C . THR A 1 98 ? 1.372 4.982 18.674 1.00 87.88 98 THR A C 1
ATOM 741 O O . THR A 1 98 ? 1.213 5.805 17.778 1.00 87.88 98 THR A O 1
ATOM 744 N N . ASN A 1 99 ? 2.411 4.142 18.680 1.00 92.00 99 ASN A N 1
ATOM 745 C CA . ASN A 1 99 ? 3.505 4.179 17.709 1.00 92.00 99 ASN A CA 1
ATOM 746 C C . ASN A 1 99 ? 3.356 3.149 16.576 1.00 92.00 99 ASN A C 1
ATOM 748 O O . ASN A 1 99 ? 4.277 3.022 15.773 1.00 92.00 99 ASN A O 1
ATOM 752 N N . GLY A 1 100 ? 2.230 2.428 16.494 1.00 92.19 100 GLY A N 1
ATOM 753 C CA . GLY A 1 100 ? 2.016 1.365 15.502 1.00 92.19 100 GLY A CA 1
ATOM 754 C C . GLY A 1 100 ? 2.175 1.854 14.059 1.00 92.19 100 GLY A C 1
ATOM 755 O O . GLY A 1 100 ? 2.998 1.317 13.316 1.00 92.19 100 GLY A O 1
ATOM 756 N N . LEU A 1 101 ? 1.512 2.964 13.710 1.00 94.31 101 LEU A N 1
ATOM 757 C CA . LEU A 1 101 ? 1.636 3.594 12.392 1.00 94.31 101 LEU A CA 1
ATOM 758 C C . LEU A 1 101 ? 3.080 3.999 12.071 1.00 94.31 101 LEU A C 1
ATOM 760 O O . LEU A 1 101 ? 3.575 3.720 10.983 1.00 94.31 101 LEU A O 1
ATOM 764 N N . LYS A 1 102 ? 3.775 4.631 13.026 1.00 95.19 102 LYS A N 1
ATOM 765 C CA . LYS A 1 102 ? 5.167 5.080 12.844 1.00 95.19 102 LYS A CA 1
ATOM 766 C C . LYS A 1 102 ? 6.110 3.902 12.616 1.00 95.19 102 LYS A C 1
ATOM 768 O O . LYS A 1 102 ? 6.965 3.973 11.740 1.00 95.19 102 LYS A O 1
ATOM 773 N N . ALA A 1 103 ? 5.939 2.828 13.387 1.00 95.62 103 ALA A N 1
ATOM 774 C CA . ALA A 1 103 ? 6.731 1.614 13.242 1.00 95.62 103 ALA A CA 1
ATOM 775 C C . ALA A 1 103 ? 6.506 0.966 11.869 1.00 95.62 103 ALA A C 1
ATOM 777 O O . ALA A 1 103 ? 7.474 0.615 11.199 1.00 95.62 103 ALA A O 1
ATOM 778 N N . SER A 1 104 ? 5.251 0.877 11.419 1.00 96.56 104 SER A N 1
ATOM 779 C CA . SER A 1 104 ? 4.928 0.353 10.089 1.00 96.56 104 SER A CA 1
ATOM 780 C C . SER A 1 104 ? 5.521 1.218 8.978 1.00 96.56 104 SER A C 1
ATOM 782 O O . SER A 1 104 ? 6.268 0.703 8.151 1.00 96.56 104 SER A O 1
ATOM 784 N N . ILE A 1 105 ? 5.318 2.542 9.013 1.00 97.38 105 ILE A N 1
ATOM 785 C CA . ILE A 1 105 ? 5.938 3.472 8.053 1.00 97.38 105 ILE A CA 1
ATOM 786 C C . ILE A 1 105 ? 7.460 3.270 8.014 1.00 97.38 105 ILE A C 1
ATOM 788 O O . ILE A 1 105 ? 8.031 3.156 6.932 1.00 97.38 105 ILE A O 1
ATOM 792 N N . GLY A 1 106 ? 8.112 3.163 9.176 1.00 97.81 106 GLY A N 1
ATOM 793 C CA . GLY A 1 106 ? 9.549 2.907 9.269 1.00 97.81 106 GLY A CA 1
ATOM 794 C C . GLY A 1 106 ? 9.977 1.611 8.575 1.00 97.81 106 GLY A C 1
ATOM 795 O O . GLY A 1 106 ? 10.930 1.630 7.800 1.00 97.81 106 GLY A O 1
ATOM 796 N N . ILE A 1 107 ? 9.250 0.509 8.790 1.00 98.12 107 ILE A N 1
ATOM 797 C CA . ILE A 1 107 ? 9.529 -0.787 8.149 1.00 98.12 107 ILE A CA 1
ATOM 798 C C . ILE A 1 107 ? 9.370 -0.694 6.627 1.00 98.12 107 ILE A C 1
ATOM 800 O O . ILE A 1 107 ? 10.253 -1.138 5.894 1.00 98.12 107 ILE A O 1
ATOM 804 N N . PHE A 1 108 ? 8.285 -0.087 6.140 1.00 97.94 108 PHE A N 1
ATOM 805 C CA . PHE A 1 108 ? 8.037 0.055 4.704 1.00 97.94 108 PHE A CA 1
ATOM 806 C C . PHE A 1 108 ? 9.085 0.941 4.016 1.00 97.94 108 PHE A C 1
ATOM 808 O O . PHE A 1 108 ? 9.606 0.562 2.966 1.00 97.94 108 PHE A O 1
ATOM 815 N N . LEU A 1 109 ? 9.437 2.085 4.614 1.00 97.88 109 LEU A N 1
ATOM 816 C CA . LEU A 1 109 ? 10.451 2.991 4.067 1.00 97.88 109 LEU A CA 1
ATOM 817 C C . LEU A 1 109 ? 11.846 2.360 4.081 1.00 97.88 109 LEU A C 1
ATOM 819 O O . LEU A 1 109 ? 12.546 2.413 3.072 1.00 97.88 109 LEU A O 1
ATOM 823 N N . LEU A 1 110 ? 12.235 1.720 5.188 1.00 98.12 110 LEU A N 1
ATOM 824 C CA . LEU A 1 110 ? 13.514 1.021 5.289 1.00 98.12 110 LEU A CA 1
ATOM 825 C C . LEU A 1 110 ? 13.596 -0.120 4.270 1.00 98.12 110 LEU A C 1
ATOM 827 O O . LEU A 1 110 ? 14.600 -0.254 3.578 1.00 98.12 110 LEU A O 1
ATOM 831 N N . SER A 1 111 ? 12.525 -0.902 4.123 1.00 97.88 111 SER A N 1
ATOM 832 C CA . SER A 1 111 ? 12.452 -1.980 3.138 1.00 97.88 111 SER A CA 1
ATOM 833 C C . SER A 1 111 ? 12.593 -1.469 1.703 1.00 97.88 111 SER A C 1
ATOM 835 O O . SER A 1 111 ? 13.335 -2.062 0.920 1.00 97.88 111 SER A O 1
ATOM 837 N N . ALA A 1 112 ? 11.894 -0.385 1.351 1.00 97.06 112 ALA A N 1
ATOM 838 C CA . ALA A 1 112 ? 11.979 0.222 0.026 1.00 97.06 112 ALA A CA 1
ATOM 839 C C . ALA A 1 112 ? 13.377 0.800 -0.244 1.00 97.06 112 ALA A C 1
ATOM 841 O O . ALA A 1 112 ? 13.917 0.614 -1.333 1.00 97.06 112 ALA A O 1
ATOM 842 N N . MET A 1 113 ? 13.989 1.441 0.756 1.00 97.75 113 MET A N 1
ATOM 843 C CA . MET A 1 113 ? 15.349 1.974 0.668 1.00 97.75 113 MET A CA 1
ATOM 844 C C . MET A 1 113 ? 16.385 0.861 0.482 1.00 97.75 113 MET A C 1
ATOM 846 O O . MET A 1 113 ? 17.225 0.956 -0.408 1.00 97.75 113 MET A O 1
ATOM 850 N N . LEU A 1 114 ? 16.318 -0.209 1.280 1.00 97.88 114 LEU A N 1
ATOM 851 C CA . LEU A 1 114 ? 17.230 -1.350 1.164 1.00 97.88 114 LEU A CA 1
ATOM 852 C C . LEU A 1 114 ? 17.083 -2.050 -0.187 1.00 97.88 114 LEU A C 1
ATOM 854 O O . LEU A 1 114 ? 18.089 -2.368 -0.820 1.00 97.88 114 LEU A O 1
ATOM 858 N N . LEU A 1 115 ? 15.845 -2.231 -0.659 1.00 97.44 115 LEU A N 1
ATOM 859 C CA . LEU A 1 115 ? 15.601 -2.766 -1.993 1.00 97.44 115 LEU A CA 1
ATOM 860 C C . LEU A 1 115 ? 16.200 -1.854 -3.069 1.00 97.44 115 LEU A C 1
ATOM 862 O O . LEU A 1 115 ? 16.860 -2.346 -3.977 1.00 97.44 115 LEU A O 1
ATOM 866 N N . PHE A 1 116 ? 16.000 -0.538 -2.972 1.00 96.94 116 PHE A N 1
ATOM 867 C CA . PHE A 1 116 ? 16.566 0.411 -3.927 1.00 96.94 116 PHE A CA 1
ATOM 868 C C . PHE A 1 116 ? 18.095 0.335 -3.972 1.00 96.94 116 PHE A C 1
ATOM 870 O O . PHE A 1 116 ? 18.662 0.193 -5.051 1.00 96.94 116 PHE A O 1
ATOM 877 N N . VAL A 1 117 ? 18.756 0.352 -2.810 1.00 96.69 117 VAL A N 1
ATOM 878 C CA . VAL A 1 117 ? 20.218 0.223 -2.710 1.00 96.69 117 VAL A CA 1
ATOM 879 C C . VAL A 1 117 ? 20.697 -1.089 -3.330 1.00 96.69 117 VAL A C 1
ATOM 881 O O . VAL A 1 117 ? 21.645 -1.075 -4.109 1.00 96.69 117 VAL A O 1
ATOM 884 N N . ALA A 1 118 ? 20.024 -2.208 -3.049 1.00 96.12 118 ALA A N 1
ATOM 885 C CA . ALA A 1 118 ? 20.349 -3.495 -3.661 1.00 96.12 118 ALA A CA 1
ATOM 886 C C . ALA A 1 118 ? 20.202 -3.453 -5.192 1.00 96.12 118 ALA A C 1
ATOM 888 O O . ALA A 1 118 ? 21.057 -3.954 -5.920 1.00 96.12 118 ALA A O 1
ATOM 889 N N . LEU A 1 119 ? 19.151 -2.802 -5.693 1.00 94.31 119 LEU A N 1
ATOM 890 C CA . LEU A 1 119 ? 18.898 -2.673 -7.124 1.00 94.31 119 LEU A CA 1
ATOM 891 C C . LEU A 1 119 ? 19.830 -1.688 -7.825 1.00 94.31 119 LEU A C 1
ATOM 893 O O . LEU A 1 119 ? 20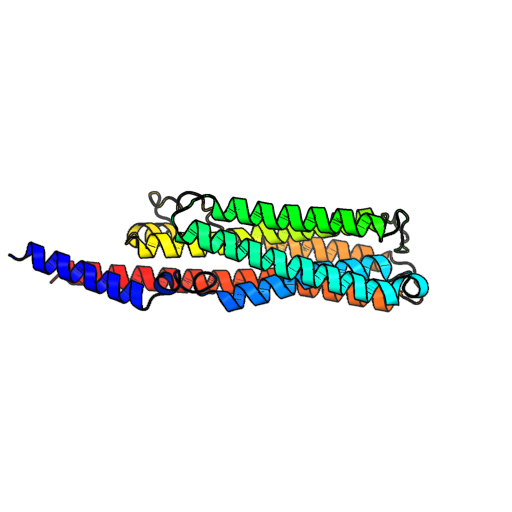.033 -1.844 -9.022 1.00 94.31 119 LEU A O 1
ATOM 897 N N . CYS A 1 120 ? 20.465 -0.744 -7.129 1.00 92.06 120 CYS A N 1
ATOM 898 C CA . CYS A 1 120 ? 21.519 0.086 -7.722 1.00 92.06 120 CYS A CA 1
ATOM 899 C C . CYS A 1 120 ? 22.727 -0.741 -8.195 1.00 92.06 120 CYS A C 1
ATOM 901 O O . CYS A 1 120 ? 23.407 -0.327 -9.131 1.00 92.06 120 CYS A O 1
ATOM 903 N N . PHE A 1 121 ? 22.973 -1.919 -7.608 1.00 92.62 121 PHE A N 1
ATOM 904 C CA . PHE A 1 121 ? 24.011 -2.845 -8.080 1.00 92.62 121 PHE A CA 1
ATOM 905 C C . PHE A 1 121 ? 23.597 -3.647 -9.324 1.00 92.62 121 PHE A C 1
ATOM 907 O O . PHE A 1 121 ? 24.445 -4.267 -9.960 1.00 92.62 121 PHE A O 1
ATOM 914 N N . TYR A 1 122 ? 22.309 -3.643 -9.674 1.00 92.06 122 TYR A N 1
ATOM 915 C CA . TYR A 1 122 ? 21.757 -4.391 -10.805 1.00 92.06 122 TYR A CA 1
ATOM 916 C C . TYR A 1 122 ? 21.325 -3.481 -11.965 1.00 92.06 122 TYR A C 1
ATOM 918 O O . TYR A 1 122 ? 21.641 -3.745 -13.124 1.00 92.06 122 TYR A O 1
ATOM 926 N N . LEU A 1 123 ? 20.596 -2.405 -11.661 1.00 88.94 123 LEU A N 1
ATOM 927 C CA . LEU A 1 123 ? 20.058 -1.467 -12.638 1.00 88.94 123 LEU A CA 1
ATOM 928 C C . LEU A 1 123 ? 21.171 -0.578 -13.207 1.00 88.94 123 LEU A C 1
ATOM 930 O O . LEU A 1 123 ? 21.957 -0.012 -12.441 1.00 88.94 123 LEU A O 1
ATOM 934 N N . PRO A 1 124 ? 21.216 -0.384 -14.536 1.00 87.25 124 PRO A N 1
ATOM 935 C CA . PRO A 1 124 ? 22.220 0.461 -15.161 1.00 87.25 124 PRO A CA 1
ATOM 936 C C . PRO A 1 124 ? 22.032 1.942 -14.798 1.00 87.25 124 PRO A C 1
ATOM 938 O O . PRO A 1 124 ? 20.915 2.454 -14.690 1.00 87.25 124 PRO A O 1
ATOM 941 N N . SER A 1 125 ? 23.150 2.659 -14.682 1.00 87.88 125 SER A N 1
ATOM 942 C CA . SER A 1 125 ? 23.195 4.115 -14.478 1.00 87.88 125 SER A CA 1
ATOM 943 C C . SER A 1 125 ? 22.972 4.925 -15.764 1.00 87.88 125 SER A C 1
ATOM 945 O O . SER A 1 125 ? 23.038 6.152 -15.741 1.00 87.88 125 SER A O 1
ATOM 947 N N . ASN A 1 126 ? 22.666 4.254 -16.878 1.00 83.56 126 ASN A N 1
ATOM 948 C CA . ASN A 1 126 ? 22.360 4.870 -18.167 1.00 83.56 126 ASN A CA 1
ATOM 949 C C . ASN A 1 126 ? 20.863 4.717 -18.498 1.00 83.56 126 ASN A C 1
ATOM 951 O O . ASN A 1 126 ? 20.218 3.793 -17.987 1.00 83.56 126 ASN A O 1
ATOM 955 N N . PRO A 1 127 ? 20.285 5.594 -19.336 1.00 82.38 127 PRO A N 1
ATOM 956 C CA . PRO A 1 127 ? 18.901 5.457 -19.773 1.00 82.38 127 PRO A CA 1
ATOM 957 C C . PRO A 1 127 ? 18.701 4.183 -20.599 1.00 82.38 127 PRO A C 1
ATOM 959 O O . PRO A 1 127 ? 19.402 3.958 -21.582 1.00 82.38 127 PRO A O 1
ATOM 962 N N . VAL A 1 128 ? 17.744 3.349 -20.186 1.00 80.19 128 VAL A N 1
ATOM 963 C CA . VAL A 1 128 ? 17.369 2.114 -20.901 1.00 80.19 128 VAL A CA 1
ATOM 964 C C . VAL A 1 128 ? 16.147 2.340 -21.787 1.00 80.19 128 VAL A C 1
ATOM 966 O O . VAL A 1 128 ? 16.063 1.774 -22.870 1.00 80.19 128 VAL A O 1
ATOM 969 N N . THR A 1 129 ? 15.207 3.177 -21.340 1.00 77.44 129 THR A N 1
ATOM 970 C CA . THR A 1 129 ? 14.011 3.515 -22.119 1.00 77.44 129 THR A CA 1
ATOM 971 C C . THR A 1 129 ? 14.376 4.500 -23.220 1.00 77.44 129 THR A C 1
ATOM 973 O O . THR A 1 129 ? 14.868 5.597 -22.947 1.00 77.44 129 THR A O 1
ATOM 976 N N . GLU A 1 130 ? 14.089 4.133 -24.463 1.00 79.19 130 GLU A N 1
ATOM 977 C CA . GLU A 1 130 ? 14.313 5.007 -25.605 1.00 79.19 130 GLU A CA 1
ATOM 978 C C . GLU A 1 130 ? 13.112 5.937 -25.815 1.00 79.19 130 GLU A C 1
ATOM 980 O O . GLU A 1 130 ? 12.031 5.520 -26.231 1.00 79.19 130 GLU A O 1
ATOM 985 N N . SER A 1 131 ? 13.304 7.225 -25.532 1.00 77.44 131 SER A N 1
ATOM 986 C CA . SER A 1 131 ? 12.296 8.267 -25.741 1.00 77.44 131 SER A CA 1
ATOM 987 C C . SER A 1 131 ? 12.860 9.413 -26.580 1.00 77.44 131 SER A C 1
ATOM 989 O O . SER A 1 131 ? 14.073 9.611 -26.669 1.00 77.44 131 SER A O 1
ATOM 991 N N . THR A 1 132 ? 11.973 10.158 -27.238 1.00 69.69 132 THR A N 1
ATOM 992 C CA . THR A 1 132 ? 12.281 11.459 -27.849 1.00 69.69 132 THR A CA 1
ATOM 993 C C . THR A 1 132 ? 12.443 12.569 -26.803 1.00 69.69 132 THR A C 1
ATOM 995 O O . THR A 1 132 ? 12.997 13.620 -27.115 1.00 69.69 132 THR A O 1
ATOM 998 N N . LEU A 1 133 ? 12.024 12.325 -25.556 1.00 72.62 133 LEU A N 1
ATOM 999 C CA . LEU A 1 133 ? 12.305 13.161 -24.388 1.00 72.62 133 LEU A CA 1
ATOM 1000 C C . LEU A 1 133 ? 13.598 12.711 -23.689 1.00 72.62 133 LEU A C 1
ATOM 1002 O O . LEU A 1 133 ? 14.056 11.581 -23.862 1.00 72.62 133 LEU A O 1
ATOM 1006 N N . GLN A 1 134 ? 14.170 13.581 -22.849 1.00 70.69 134 GLN A N 1
ATOM 1007 C CA . GLN A 1 134 ? 15.320 13.231 -22.014 1.00 70.69 134 GLN A CA 1
ATOM 1008 C C . GLN A 1 134 ? 14.935 12.105 -21.038 1.00 70.69 134 GLN A C 1
ATOM 1010 O O . GLN A 1 134 ? 14.207 12.321 -20.068 1.00 70.69 134 GLN A O 1
ATOM 1015 N N . ALA A 1 135 ? 15.407 10.891 -21.319 1.00 77.19 135 ALA A N 1
ATOM 1016 C CA . ALA A 1 135 ? 15.137 9.717 -20.504 1.00 77.19 135 ALA A CA 1
ATOM 1017 C C . ALA A 1 135 ? 16.040 9.690 -19.263 1.00 77.19 135 ALA A C 1
ATOM 1019 O O . ALA A 1 135 ? 17.236 9.983 -19.329 1.00 77.19 135 ALA A O 1
ATOM 1020 N N . TYR A 1 136 ? 15.462 9.319 -18.122 1.00 81.25 136 TYR A N 1
ATOM 1021 C CA . TYR A 1 136 ? 16.221 9.110 -16.894 1.00 81.25 136 TYR A CA 1
ATOM 1022 C C . TYR A 1 136 ? 17.027 7.803 -16.963 1.00 81.25 136 TYR A C 1
ATOM 1024 O O . TYR A 1 136 ? 16.586 6.842 -17.600 1.00 81.25 136 TYR A O 1
ATOM 1032 N N . PRO A 1 137 ? 18.168 7.721 -16.254 1.00 87.38 137 PRO A N 1
ATOM 1033 C CA . PRO A 1 137 ? 18.787 6.446 -15.907 1.00 87.38 137 PRO A CA 1
ATOM 1034 C C . PRO A 1 137 ? 17.784 5.468 -15.292 1.00 87.38 137 PRO A C 1
ATOM 1036 O O . PRO A 1 137 ? 16.912 5.901 -14.534 1.00 87.38 137 PRO A O 1
ATOM 1039 N N . ALA A 1 138 ? 17.945 4.161 -15.531 1.00 87.06 138 ALA A N 1
ATOM 1040 C CA . ALA A 1 138 ? 17.042 3.144 -14.974 1.00 87.06 138 ALA A CA 1
ATOM 1041 C C . ALA A 1 138 ? 16.949 3.226 -13.438 1.00 87.06 138 ALA A C 1
ATOM 1043 O O . ALA A 1 138 ? 15.866 3.125 -12.867 1.00 87.06 138 ALA A O 1
ATOM 1044 N N . GLN A 1 139 ? 18.067 3.519 -12.763 1.00 91.38 139 GLN A N 1
ATOM 1045 C CA . GLN A 1 139 ? 18.094 3.766 -11.315 1.00 91.38 139 GLN A CA 1
ATOM 1046 C C . GLN A 1 139 ? 17.198 4.946 -10.898 1.00 91.38 139 GLN A C 1
ATOM 1048 O O . GLN A 1 139 ? 16.398 4.833 -9.970 1.00 91.38 139 GLN A O 1
ATOM 1053 N N . ALA A 1 140 ? 17.295 6.081 -11.595 1.00 90.56 140 ALA A N 1
ATOM 1054 C CA . ALA A 1 140 ? 16.524 7.281 -11.273 1.00 90.56 140 ALA A CA 1
ATOM 1055 C C . ALA A 1 140 ? 15.031 7.118 -11.608 1.00 90.56 140 ALA A C 1
ATOM 1057 O O . ALA A 1 140 ? 14.171 7.565 -10.846 1.00 90.56 140 ALA A O 1
ATOM 1058 N N . ALA A 1 141 ? 14.712 6.438 -12.711 1.00 90.56 141 ALA A N 1
ATOM 1059 C CA . ALA A 1 141 ? 13.341 6.108 -13.087 1.00 90.56 141 ALA A CA 1
ATOM 1060 C C . ALA A 1 141 ? 12.685 5.145 -12.079 1.00 90.56 141 ALA A C 1
ATOM 1062 O O . ALA A 1 141 ? 11.544 5.368 -1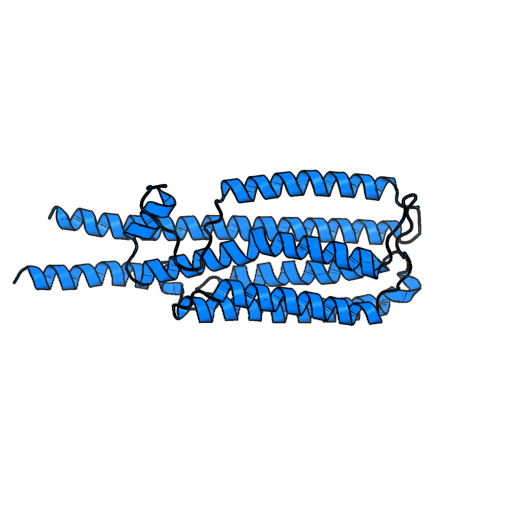1.653 1.00 90.56 141 ALA A O 1
ATOM 1063 N N . TYR A 1 142 ? 13.434 4.148 -11.601 1.00 93.31 142 TYR A N 1
ATOM 1064 C CA . TYR A 1 142 ? 12.970 3.245 -10.552 1.00 93.31 142 TYR A CA 1
ATOM 1065 C C . TYR A 1 142 ? 12.743 3.974 -9.220 1.00 93.31 142 TYR A C 1
ATOM 1067 O O . TYR A 1 142 ? 11.691 3.810 -8.603 1.00 93.31 142 TYR A O 1
ATOM 1075 N N . LEU A 1 143 ? 13.664 4.854 -8.801 1.00 94.44 143 LEU A N 1
ATOM 1076 C CA . LEU A 1 143 ? 13.497 5.668 -7.589 1.00 94.44 143 LEU A CA 1
ATOM 1077 C C . LEU A 1 143 ? 12.253 6.561 -7.664 1.00 94.44 143 LEU A C 1
ATOM 1079 O O . LEU A 1 143 ? 11.463 6.610 -6.722 1.00 94.44 143 LEU A O 1
ATOM 1083 N N . LYS A 1 144 ? 12.042 7.232 -8.803 1.00 92.94 144 LYS A N 1
ATOM 1084 C CA . LYS A 1 144 ? 10.828 8.020 -9.057 1.00 92.94 144 LYS A CA 1
ATOM 1085 C C . LYS A 1 144 ? 9.571 7.163 -8.893 1.00 92.94 144 LYS A C 1
ATOM 1087 O O . LYS A 1 144 ? 8.592 7.608 -8.297 1.00 92.94 144 LYS A O 1
ATOM 1092 N N . THR A 1 145 ? 9.609 5.929 -9.384 1.00 93.69 145 THR A N 1
ATOM 1093 C CA . THR A 1 145 ? 8.503 4.978 -9.252 1.00 93.69 145 THR A CA 1
ATOM 1094 C C . THR A 1 145 ? 8.262 4.573 -7.792 1.00 93.69 145 THR A C 1
ATOM 1096 O O . THR A 1 145 ? 7.116 4.599 -7.343 1.00 93.69 145 THR A O 1
ATOM 1099 N N . ILE A 1 146 ? 9.320 4.306 -7.014 1.00 95.19 146 ILE A N 1
ATOM 1100 C CA . ILE A 1 146 ? 9.215 4.043 -5.568 1.00 95.19 146 ILE A CA 1
ATOM 1101 C C . ILE A 1 146 ? 8.538 5.210 -4.845 1.00 95.19 146 ILE A C 1
ATOM 1103 O O . ILE A 1 146 ? 7.665 4.981 -4.012 1.00 95.19 146 ILE A O 1
ATOM 1107 N N . ILE A 1 147 ? 8.888 6.459 -5.171 1.00 95.50 147 ILE A N 1
ATOM 1108 C CA . ILE A 1 147 ? 8.274 7.641 -4.546 1.00 95.50 147 ILE A CA 1
ATOM 1109 C C . ILE A 1 147 ? 6.752 7.639 -4.757 1.00 95.50 147 ILE A C 1
ATOM 1111 O O . ILE A 1 147 ? 6.006 7.878 -3.807 1.00 95.50 147 ILE A O 1
ATOM 1115 N N . TYR A 1 148 ? 6.267 7.299 -5.956 1.00 94.00 148 TYR A N 1
ATOM 1116 C CA . TYR A 1 148 ? 4.826 7.173 -6.197 1.00 94.00 148 TYR A CA 1
ATOM 1117 C C . TYR A 1 148 ? 4.181 6.050 -5.374 1.00 94.00 148 TYR A C 1
ATOM 1119 O O . TYR A 1 148 ? 3.074 6.231 -4.865 1.00 94.00 148 TYR A O 1
ATOM 1127 N N . PHE A 1 149 ? 4.863 4.916 -5.196 1.00 95.56 149 PHE A N 1
ATOM 1128 C CA . PHE A 1 149 ? 4.372 3.815 -4.358 1.00 95.56 149 PHE A CA 1
ATOM 1129 C C . PHE A 1 149 ? 4.324 4.194 -2.877 1.00 95.56 149 PHE A C 1
ATOM 1131 O O . PHE A 1 149 ? 3.370 3.845 -2.185 1.00 95.56 149 PHE A O 1
ATOM 1138 N N . VAL A 1 150 ? 5.305 4.960 -2.396 1.00 94.94 150 VAL A N 1
ATOM 1139 C CA . VAL A 1 150 ? 5.322 5.488 -1.027 1.00 94.94 150 VAL A CA 1
ATOM 1140 C C . VAL A 1 150 ? 4.181 6.481 -0.810 1.00 94.94 150 VAL A C 1
ATOM 1142 O O . VAL A 1 150 ? 3.501 6.403 0.208 1.00 94.94 150 VAL A O 1
ATOM 1145 N N . ILE A 1 151 ? 3.914 7.375 -1.767 1.00 94.62 151 ILE A N 1
ATOM 1146 C CA . ILE A 1 151 ? 2.763 8.291 -1.697 1.00 94.62 151 ILE A CA 1
ATOM 1147 C C . ILE A 1 151 ? 1.460 7.490 -1.592 1.00 94.62 151 ILE A C 1
ATOM 1149 O O . ILE A 1 151 ? 0.661 7.728 -0.690 1.00 94.62 151 ILE A O 1
ATOM 1153 N N . LEU A 1 152 ? 1.269 6.499 -2.467 1.00 94.50 152 LEU A N 1
ATOM 1154 C CA . LEU A 1 152 ? 0.099 5.620 -2.445 1.00 94.50 152 LEU A CA 1
ATOM 1155 C C . LEU A 1 152 ? -0.077 4.948 -1.074 1.00 94.50 152 LEU A C 1
ATOM 1157 O O . LEU A 1 152 ? -1.160 4.972 -0.488 1.00 94.50 152 LEU A O 1
ATOM 1161 N N . LEU A 1 153 ? 1.015 4.415 -0.532 1.00 95.56 153 LEU A N 1
ATOM 1162 C CA . LEU A 1 153 ? 1.058 3.773 0.772 1.00 95.56 153 LEU A CA 1
ATOM 1163 C C . LEU A 1 153 ? 0.678 4.723 1.919 1.00 95.56 153 LEU A C 1
ATOM 1165 O O . LEU A 1 153 ? -0.094 4.344 2.804 1.00 95.56 153 LEU A O 1
ATOM 1169 N N . LEU A 1 154 ? 1.195 5.953 1.897 1.00 95.19 154 LEU A N 1
ATOM 1170 C CA . LEU A 1 154 ? 0.986 6.951 2.947 1.00 95.19 154 LEU A CA 1
ATOM 1171 C C . LEU A 1 154 ? -0.405 7.582 2.935 1.00 95.19 154 LEU A C 1
ATOM 1173 O O . LEU A 1 154 ? -0.781 8.169 3.943 1.00 95.19 154 LEU A O 1
ATOM 1177 N N . PHE A 1 155 ? -1.163 7.480 1.844 1.00 94.25 155 PHE A N 1
ATOM 1178 C CA . PHE A 1 155 ? -2.536 7.991 1.789 1.00 94.25 155 PHE A CA 1
ATOM 1179 C C . PHE A 1 155 ? -3.581 6.888 1.915 1.00 94.25 155 PHE A C 1
ATOM 1181 O O . PHE A 1 155 ? -4.543 7.040 2.667 1.00 94.25 155 PHE A O 1
ATOM 1188 N N . PHE A 1 156 ? -3.397 5.783 1.195 1.00 95.94 156 PHE A N 1
ATOM 1189 C CA . PHE A 1 156 ? -4.457 4.798 0.999 1.00 95.94 156 PHE A CA 1
ATOM 1190 C C . PHE A 1 156 ? -4.264 3.528 1.812 1.00 95.94 156 PHE A C 1
ATOM 1192 O O . PHE A 1 156 ? -5.256 2.902 2.158 1.00 95.94 156 PHE A O 1
ATOM 1199 N N . PHE A 1 157 ? -3.028 3.150 2.142 1.00 97.00 157 PHE A N 1
ATOM 1200 C CA . PHE A 1 157 ? -2.781 1.855 2.771 1.00 97.00 157 PHE A CA 1
ATOM 1201 C C . PHE A 1 157 ? -2.614 1.964 4.289 1.00 97.00 157 PHE A C 1
ATOM 1203 O O . PHE A 1 157 ? -3.480 1.525 5.043 1.00 97.00 157 PHE A O 1
ATOM 1210 N N . LEU A 1 158 ? -1.529 2.587 4.762 1.00 96.62 158 LEU A N 1
ATOM 1211 C CA . LEU A 1 158 ? -1.183 2.543 6.186 1.00 96.62 158 LEU A CA 1
ATOM 1212 C C . LEU A 1 158 ? -2.103 3.371 7.090 1.00 96.62 158 LEU A C 1
ATOM 1214 O O . LEU A 1 158 ? -2.541 2.829 8.105 1.00 96.62 158 LEU A O 1
ATOM 1218 N N . PRO A 1 159 ? -2.425 4.649 6.793 1.00 95.38 159 PRO A N 1
ATOM 1219 C CA . PRO A 1 159 ? -3.274 5.415 7.700 1.00 95.38 159 PRO A CA 1
ATOM 1220 C C . PRO A 1 159 ? -4.695 4.852 7.828 1.00 95.38 159 PRO A C 1
ATOM 1222 O O . PRO A 1 159 ? -5.156 4.742 8.963 1.00 95.38 159 PRO A O 1
ATOM 1225 N N . PRO A 1 160 ? -5.395 4.465 6.738 1.00 95.75 160 PRO A N 1
ATOM 1226 C CA . PRO A 1 160 ? -6.700 3.815 6.852 1.00 95.75 160 PRO A CA 1
ATOM 122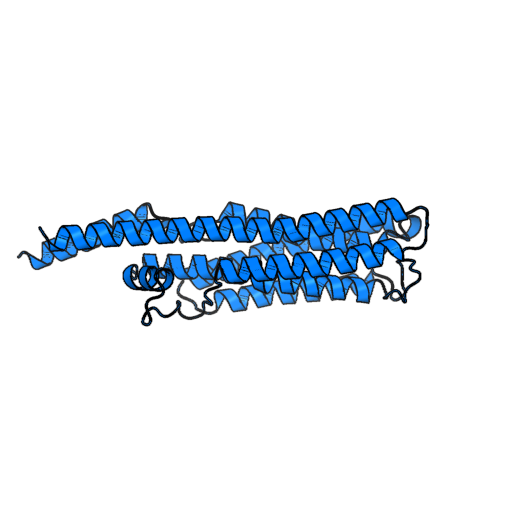7 C C . PRO A 1 160 ? -6.638 2.515 7.656 1.00 95.75 160 PRO A C 1
ATOM 1229 O O . PRO A 1 160 ? -7.470 2.308 8.539 1.00 95.75 160 PRO A O 1
ATOM 1232 N N . TYR A 1 161 ? -5.615 1.686 7.415 1.00 96.44 161 TYR A N 1
ATOM 1233 C CA . TYR A 1 161 ? -5.412 0.448 8.163 1.00 96.44 161 TYR A CA 1
ATOM 1234 C C . TYR A 1 161 ? -5.234 0.697 9.666 1.00 96.44 161 TYR A C 1
ATOM 1236 O O . TYR A 1 161 ? -5.981 0.159 10.488 1.00 96.44 161 TYR A O 1
ATOM 1244 N N . HIS A 1 162 ? -4.308 1.588 10.025 1.00 95.81 162 HIS A N 1
ATOM 1245 C CA . HIS A 1 162 ? -4.052 1.960 11.412 1.00 95.81 162 HIS A CA 1
ATOM 1246 C C . HIS A 1 162 ? -5.286 2.572 12.085 1.00 95.81 162 HIS A C 1
ATOM 1248 O O . HIS A 1 162 ? -5.588 2.249 13.234 1.00 95.81 162 HIS A O 1
ATOM 1254 N N . PHE A 1 163 ? -6.027 3.430 11.375 1.00 94.38 163 PHE A N 1
ATOM 1255 C CA . PHE A 1 163 ? -7.232 4.064 11.907 1.00 94.38 163 PHE A CA 1
ATOM 1256 C C . PHE A 1 163 ? -8.296 3.036 12.292 1.00 94.38 163 PHE A C 1
ATOM 1258 O O . PHE A 1 163 ? -8.887 3.143 13.369 1.00 94.38 163 PHE A O 1
ATOM 1265 N N . VAL A 1 164 ? -8.525 2.022 11.451 1.00 94.69 164 VAL A N 1
ATOM 1266 C CA . VAL A 1 164 ? -9.474 0.943 11.756 1.00 94.69 164 VAL A CA 1
ATOM 1267 C C . VAL A 1 164 ? -9.039 0.188 13.012 1.00 94.69 164 VAL A C 1
ATOM 1269 O O . VAL A 1 164 ? -9.849 0.034 13.924 1.00 94.69 164 VAL A O 1
ATOM 1272 N N . LEU A 1 165 ? -7.763 -0.196 13.118 1.00 94.25 165 LEU A N 1
ATOM 1273 C CA . LEU A 1 165 ? -7.234 -0.892 14.299 1.00 94.25 165 LEU A CA 1
ATOM 1274 C C . LEU A 1 165 ? -7.347 -0.054 15.578 1.00 94.25 165 LEU A C 1
ATOM 1276 O O . LEU A 1 165 ? -7.768 -0.553 16.625 1.00 94.25 165 LEU A O 1
ATOM 1280 N N . ALA A 1 166 ? -6.981 1.227 15.502 1.00 92.81 166 ALA A N 1
ATOM 1281 C CA . ALA A 1 166 ? -7.087 2.149 16.623 1.00 92.81 166 ALA A CA 1
ATOM 1282 C C . ALA A 1 166 ? -8.550 2.302 17.059 1.00 92.81 166 ALA A C 1
ATOM 1284 O O . ALA A 1 166 ? -8.843 2.256 18.249 1.00 92.81 166 ALA A O 1
ATOM 1285 N N . THR A 1 167 ? -9.479 2.402 16.107 1.00 91.12 167 THR A N 1
ATOM 1286 C CA . THR A 1 167 ? -10.913 2.535 16.390 1.00 91.12 167 THR A CA 1
ATOM 1287 C C . THR A 1 167 ? -11.503 1.260 16.994 1.00 91.12 167 THR A C 1
ATOM 1289 O O . THR A 1 167 ? -12.233 1.347 17.980 1.00 91.12 167 THR A O 1
ATOM 1292 N N . GLN A 1 168 ? -11.135 0.078 16.484 1.00 91.56 168 GLN A N 1
ATOM 1293 C CA . GLN A 1 168 ? -11.502 -1.213 17.085 1.00 91.56 168 GLN A CA 1
ATOM 1294 C C . GLN A 1 168 ? -11.041 -1.289 18.546 1.00 91.56 168 GLN A C 1
ATOM 1296 O O . GLN A 1 168 ? -11.790 -1.725 19.417 1.00 91.56 168 GLN A O 1
ATOM 1301 N N . ARG A 1 169 ? -9.828 -0.811 18.845 1.00 90.19 169 ARG A N 1
ATOM 1302 C CA . ARG A 1 169 ? -9.319 -0.748 20.220 1.00 90.19 169 ARG A CA 1
ATOM 1303 C C . ARG A 1 169 ? -10.137 0.191 21.104 1.00 90.19 169 ARG A C 1
ATOM 1305 O O . ARG A 1 169 ? -10.426 -0.155 22.245 1.00 90.19 169 ARG A O 1
ATOM 1312 N N . GLU A 1 170 ? -10.484 1.381 20.616 1.00 88.00 170 GLU A N 1
ATOM 1313 C CA . GLU A 1 170 ? -11.311 2.323 21.383 1.00 88.00 170 GLU A CA 1
ATOM 1314 C C . GLU A 1 170 ? -12.698 1.741 21.692 1.00 88.00 170 GLU A C 1
ATOM 1316 O O . GLU A 1 170 ? -13.184 1.884 22.814 1.00 88.00 170 GLU A O 1
ATOM 1321 N N . CYS A 1 171 ? -13.299 1.032 20.732 1.00 87.19 171 CYS A N 1
ATOM 1322 C CA . CYS A 1 171 ? -14.564 0.325 20.927 1.00 87.19 171 CYS A CA 1
ATOM 1323 C C . CYS A 1 171 ? -14.422 -0.796 21.968 1.00 87.19 171 CYS A C 1
ATOM 1325 O O . CYS A 1 171 ? -15.202 -0.850 22.916 1.00 87.19 171 CYS A O 1
ATOM 1327 N N . LEU A 1 172 ? -13.362 -1.614 21.896 1.00 85.00 172 LEU A N 1
ATOM 1328 C CA . LEU A 1 172 ? -13.068 -2.617 22.931 1.00 85.00 172 LEU A CA 1
ATOM 1329 C C . LEU A 1 172 ? -12.867 -2.011 24.326 1.00 85.00 172 LEU A C 1
ATOM 1331 O O . LEU A 1 172 ? -13.202 -2.641 25.322 1.00 85.00 172 LEU A O 1
ATOM 1335 N N . ALA A 1 173 ? -12.357 -0.784 24.412 1.00 84.38 173 ALA A N 1
ATOM 1336 C CA . ALA A 1 173 ? -12.228 -0.055 25.671 1.00 84.38 173 ALA A CA 1
ATOM 1337 C C . ALA A 1 173 ? -13.550 0.582 26.155 1.00 84.38 173 ALA A C 1
ATOM 1339 O O . ALA A 1 173 ? -13.533 1.405 27.071 1.00 84.38 173 ALA A O 1
ATOM 1340 N N . GLY A 1 174 ? -14.683 0.255 25.524 1.00 80.38 174 GLY A N 1
ATOM 1341 C CA . GLY A 1 174 ? -16.015 0.744 25.877 1.00 80.38 174 GLY A CA 1
ATOM 1342 C C . GLY A 1 174 ? -16.337 2.150 25.366 1.00 80.38 174 GLY A C 1
ATOM 1343 O O . GLY A 1 174 ? -17.429 2.648 25.626 1.00 80.38 174 GLY A O 1
ATOM 1344 N N . ARG A 1 175 ? -15.447 2.801 24.605 1.00 82.88 175 ARG A N 1
ATOM 1345 C CA . ARG A 1 175 ? -15.584 4.211 24.186 1.00 82.88 175 ARG A CA 1
ATOM 1346 C C . ARG A 1 175 ? -16.402 4.387 22.896 1.00 82.88 175 ARG A C 1
ATOM 1348 O O . ARG A 1 175 ? -16.051 5.188 22.032 1.00 82.88 175 ARG A O 1
ATOM 1355 N N . HIS A 1 176 ? -17.512 3.660 22.776 1.00 81.38 176 HIS A N 1
ATOM 1356 C CA . HIS A 1 176 ? -18.381 3.664 21.589 1.00 81.38 176 HIS A CA 1
ATOM 1357 C C . HIS A 1 176 ? -19.042 5.027 21.328 1.00 81.38 176 HIS A C 1
ATOM 1359 O O . HIS A 1 176 ? -19.170 5.423 20.170 1.00 81.38 176 HIS A O 1
ATOM 1365 N N . ASP A 1 177 ? -19.404 5.774 22.380 1.00 76.94 177 ASP A N 1
ATOM 1366 C CA . ASP A 1 177 ? -19.959 7.134 22.263 1.00 76.94 177 ASP A CA 1
ATOM 1367 C C . ASP A 1 177 ? -19.000 8.073 21.512 1.00 76.94 177 ASP A C 1
ATOM 1369 O O . ASP A 1 177 ? -19.388 8.772 20.577 1.00 76.94 177 ASP A O 1
ATOM 1373 N N . TRP A 1 178 ? -17.714 8.028 21.871 1.00 79.19 178 TRP A N 1
ATOM 1374 C CA . TRP A 1 178 ? -16.669 8.885 21.304 1.00 79.19 178 TRP A CA 1
ATOM 1375 C C . TRP A 1 178 ? -16.416 8.566 19.832 1.00 79.19 178 TRP A C 1
ATOM 1377 O O . TRP A 1 178 ? -16.286 9.466 19.000 1.00 79.19 178 TRP A O 1
ATOM 1387 N N . VAL A 1 179 ? -16.371 7.272 19.508 1.00 81.75 179 VAL A N 1
ATOM 1388 C CA . VAL A 1 179 ? -16.197 6.782 18.138 1.00 81.75 179 VAL A CA 1
ATOM 1389 C C . VAL A 1 179 ? -17.407 7.149 17.271 1.00 81.75 179 VAL A C 1
ATOM 1391 O O . VAL A 1 179 ? -17.240 7.608 16.142 1.00 81.75 179 VAL A O 1
ATOM 1394 N N . SER A 1 180 ? -18.626 7.022 17.800 1.00 78.75 180 SER A N 1
ATOM 1395 C CA . SER A 1 180 ? -19.849 7.432 17.099 1.00 78.75 180 SER A CA 1
ATOM 1396 C C . SER A 1 180 ? -19.897 8.943 16.843 1.00 78.75 180 SER A C 1
ATOM 1398 O O . SER A 1 180 ? -20.258 9.371 15.740 1.00 78.75 180 SER A O 1
ATOM 1400 N N . GLY A 1 181 ? -19.479 9.756 17.821 1.00 77.00 181 GLY A N 1
ATOM 1401 C CA . GLY A 1 181 ? -19.353 11.209 17.672 1.00 77.00 181 GLY A CA 1
ATOM 1402 C C . GLY A 1 181 ? -18.389 11.600 16.546 1.00 77.00 181 GLY A C 1
ATOM 1403 O O . GLY A 1 181 ? -18.706 12.484 15.747 1.00 77.00 181 GLY A O 1
ATOM 1404 N N . LEU A 1 182 ? -17.278 10.861 16.392 1.00 81.31 182 LEU A N 1
ATOM 1405 C CA . LEU A 1 182 ? -16.285 11.084 15.331 1.00 81.31 182 LEU A CA 1
ATOM 1406 C C . LEU A 1 182 ? -16.870 10.880 13.933 1.00 81.31 182 LEU A C 1
ATOM 1408 O O . LEU A 1 182 ? -16.599 11.664 13.020 1.00 81.31 182 LEU A O 1
ATOM 1412 N N . PHE A 1 183 ? -17.712 9.862 13.765 1.00 79.25 183 PHE A N 1
ATOM 1413 C CA . PHE A 1 183 ? -18.408 9.620 12.501 1.00 79.25 183 PHE A CA 1
ATOM 1414 C C . PHE A 1 183 ? -19.566 10.587 12.249 1.00 79.25 183 PHE A C 1
ATOM 1416 O O . PHE A 1 183 ? -19.924 10.812 11.092 1.00 79.25 183 PHE A O 1
ATOM 1423 N N . SER A 1 184 ? -20.141 11.154 13.309 1.00 75.12 184 SER A N 1
ATOM 1424 C CA . SER A 1 184 ? -21.258 12.104 13.238 1.00 75.12 184 SER A CA 1
ATOM 1425 C C . SER A 1 184 ? -20.795 13.555 13.062 1.00 75.12 184 SER A C 1
ATOM 1427 O O . SER A 1 184 ? -21.607 14.425 12.758 1.00 75.12 184 SER A O 1
ATOM 1429 N N . GLY A 1 185 ? -19.489 13.818 13.188 1.00 64.25 185 GLY A N 1
ATOM 1430 C CA . GLY A 1 185 ? -18.914 15.156 13.046 1.00 64.25 185 GLY A CA 1
ATOM 1431 C C . GLY A 1 185 ? -19.138 16.047 14.268 1.00 64.25 185 GLY A C 1
ATOM 1432 O O . GLY A 1 185 ? -19.122 17.273 14.140 1.00 64.25 185 GLY A O 1
ATOM 1433 N N . GLU A 1 186 ? -19.355 15.457 15.445 1.00 68.19 186 GLU A N 1
ATOM 1434 C CA . GLU A 1 186 ? -19.513 16.215 16.683 1.00 68.19 186 GLU A CA 1
ATOM 1435 C C . GLU A 1 186 ? -18.198 16.908 17.069 1.00 68.19 186 GLU A C 1
ATOM 1437 O O . GLU A 1 186 ? -17.119 16.321 17.040 1.00 68.19 186 GLU A O 1
ATOM 1442 N N . LYS A 1 187 ? -18.271 18.185 17.466 1.00 49.19 187 LYS A N 1
ATOM 1443 C CA . LYS A 1 187 ? -17.087 19.023 17.747 1.00 49.19 187 LYS A CA 1
ATOM 1444 C C . LYS A 1 187 ? -16.202 18.512 18.897 1.00 49.19 187 LYS A C 1
ATOM 1446 O O . LYS A 1 187 ? -15.076 18.981 19.030 1.00 49.19 187 LYS A O 1
ATOM 1451 N N . MET A 1 188 ? -16.698 17.589 19.723 1.00 48.06 188 MET A N 1
ATOM 1452 C CA . MET A 1 188 ? -16.002 17.060 20.902 1.00 48.06 188 MET A CA 1
ATOM 1453 C C . MET A 1 188 ? -15.363 15.679 20.710 1.00 48.06 188 MET A C 1
ATOM 1455 O O . MET A 1 188 ? -14.630 15.225 21.588 1.00 48.06 188 MET A O 1
ATOM 1459 N N . SER A 1 189 ? -15.579 15.012 19.576 1.00 57.03 189 SER A N 1
ATOM 1460 C CA . SER A 1 189 ? -14.945 13.722 19.311 1.00 57.03 189 SER A CA 1
ATOM 1461 C C . SER A 1 189 ? -13.517 13.920 18.800 1.00 57.03 189 SER A C 1
ATOM 1463 O O . SER A 1 189 ? -13.299 14.365 17.670 1.00 57.03 189 SER A O 1
ATOM 1465 N N . VAL A 1 190 ? -12.534 13.592 19.634 1.00 59.41 190 VAL A N 1
ATOM 1466 C CA . VAL A 1 190 ? -11.111 13.627 19.271 1.00 59.41 190 VAL A CA 1
ATOM 1467 C C . VAL A 1 190 ? -10.710 12.257 18.724 1.00 59.41 190 VAL A C 1
ATOM 1469 O O . VAL A 1 190 ? -11.103 11.225 19.270 1.00 59.41 190 VAL A O 1
ATOM 1472 N N . THR A 1 191 ? -9.929 12.231 17.642 1.00 63.94 191 THR A N 1
ATOM 1473 C CA . THR A 1 191 ? -9.367 10.989 17.094 1.00 63.94 191 THR A CA 1
ATOM 1474 C C . THR A 1 191 ? -8.547 10.250 18.152 1.00 63.94 191 THR A C 1
ATOM 1476 O O . THR A 1 191 ? -7.903 10.875 18.998 1.00 63.94 191 THR A O 1
ATOM 1479 N N . SER A 1 192 ? -8.543 8.912 18.104 1.00 65.12 192 SER A N 1
ATOM 1480 C CA . SER A 1 192 ? -7.726 8.107 19.022 1.00 65.12 192 SER A CA 1
ATOM 1481 C C . SER A 1 192 ? -6.264 8.575 19.003 1.00 65.12 192 SER A C 1
ATOM 1483 O O . SER A 1 192 ? -5.725 8.933 17.950 1.00 65.12 192 SER A O 1
ATOM 1485 N N . ARG A 1 193 ? -5.613 8.599 20.175 1.00 65.19 193 ARG A N 1
ATOM 1486 C CA . ARG A 1 193 ? -4.224 9.064 20.313 1.00 65.19 193 ARG A CA 1
ATOM 1487 C C . ARG A 1 193 ? -3.309 8.283 19.365 1.00 65.19 193 ARG A C 1
ATOM 1489 O O . ARG A 1 193 ? -3.209 7.064 19.470 1.00 65.19 193 ARG A O 1
ATOM 1496 N N . GLY A 1 194 ? -2.603 9.005 18.494 1.00 65.50 194 GLY A N 1
ATOM 1497 C CA . GLY A 1 194 ? -1.680 8.428 17.509 1.00 65.50 194 GLY A CA 1
ATOM 1498 C C . GLY A 1 194 ? -2.308 8.097 16.151 1.00 65.50 194 GLY A C 1
ATOM 1499 O O . GLY A 1 194 ? -1.567 7.763 15.233 1.00 65.50 194 GLY A O 1
ATOM 1500 N N . SER A 1 195 ? -3.627 8.259 15.995 1.00 76.19 195 SER A N 1
ATOM 1501 C CA . SER A 1 195 ? -4.329 8.010 14.738 1.00 76.19 195 SER A CA 1
ATOM 1502 C C . SER A 1 195 ? -4.747 9.304 14.043 1.00 76.19 195 SER A C 1
ATOM 1504 O O . SER A 1 195 ? -5.247 10.240 14.666 1.00 76.19 195 SER A O 1
ATOM 1506 N N . ILE A 1 196 ? -4.605 9.316 12.720 1.00 81.69 196 ILE A N 1
ATOM 1507 C CA . ILE A 1 196 ? -5.181 10.328 11.826 1.00 81.69 196 ILE A CA 1
ATOM 1508 C C . ILE A 1 196 ? -6.530 9.784 11.349 1.00 81.69 196 ILE A C 1
ATOM 1510 O O . ILE A 1 196 ? -6.633 8.581 11.137 1.00 81.69 196 ILE A O 1
ATOM 1514 N N . TYR A 1 197 ? -7.555 10.626 11.196 1.00 85.31 197 TYR A N 1
ATOM 1515 C CA . TYR A 1 197 ? -8.822 10.233 10.566 1.00 85.31 197 TYR A CA 1
ATOM 1516 C C . TYR A 1 197 ? -8.805 10.596 9.075 1.00 85.31 197 TYR A C 1
ATOM 1518 O O . TYR A 1 197 ? -9.035 11.761 8.728 1.00 85.31 197 TYR A O 1
ATOM 1526 N N . PRO A 1 198 ? -8.528 9.638 8.172 1.00 86.56 198 PRO A N 1
ATOM 1527 C CA . PRO A 1 198 ? -8.602 9.901 6.750 1.00 86.56 198 PRO A CA 1
ATOM 1528 C C . PRO A 1 198 ? -10.072 9.892 6.320 1.00 86.56 198 PRO A C 1
ATOM 1530 O O . PRO A 1 198 ? -10.739 8.854 6.295 1.00 86.56 198 PRO A O 1
ATOM 1533 N N . LYS A 1 199 ? -10.600 11.076 5.994 1.00 88.19 199 LYS A N 1
ATOM 1534 C CA . LYS A 1 199 ? -11.969 11.220 5.485 1.00 88.19 199 LYS A CA 1
ATOM 1535 C C . LYS A 1 199 ? -12.091 10.513 4.138 1.00 88.19 199 LYS A C 1
ATOM 1537 O O . LYS A 1 199 ? -11.374 10.857 3.200 1.00 88.19 199 LYS A O 1
ATOM 1542 N N . PHE A 1 200 ? -13.057 9.604 4.017 1.00 89.00 200 PHE A N 1
ATOM 1543 C CA . PHE A 1 200 ? -13.287 8.832 2.792 1.00 89.00 200 PHE A CA 1
ATOM 1544 C C . PHE A 1 200 ? -13.421 9.721 1.542 1.00 89.00 200 PHE A C 1
ATOM 1546 O O . PHE A 1 200 ? -12.718 9.506 0.561 1.00 89.00 200 PHE A O 1
ATOM 1553 N N . GLY A 1 201 ? -14.238 10.781 1.601 1.00 89.12 201 GLY A N 1
ATOM 1554 C CA . GLY A 1 201 ? -14.417 11.700 0.469 1.00 89.12 201 GLY A CA 1
ATOM 1555 C C . GLY A 1 201 ? -13.136 12.431 0.045 1.00 89.12 201 GLY A C 1
ATOM 1556 O O . GLY A 1 201 ? -12.935 12.671 -1.141 1.00 89.12 201 GLY A O 1
ATOM 1557 N N . VAL A 1 202 ? -12.234 12.726 0.991 1.00 92.44 202 VAL A N 1
ATOM 1558 C CA . VAL A 1 202 ? -10.926 13.330 0.683 1.00 92.44 202 VAL A CA 1
ATOM 1559 C C . VAL A 1 202 ? -10.025 12.315 -0.013 1.00 92.44 202 VAL A C 1
ATOM 1561 O O . VAL A 1 202 ? -9.401 12.655 -1.011 1.00 92.44 202 VAL A O 1
ATOM 1564 N N . LEU A 1 203 ? -9.990 11.064 0.459 1.00 93.50 203 LEU A N 1
ATOM 1565 C CA . LEU A 1 203 ? -9.217 10.010 -0.200 1.00 93.50 203 LEU A CA 1
ATOM 1566 C C . LEU A 1 203 ? -9.716 9.746 -1.630 1.00 93.50 203 LEU A C 1
ATOM 1568 O O . LEU A 1 203 ? -8.904 9.625 -2.543 1.00 93.50 203 LEU A O 1
ATOM 1572 N N . VAL A 1 204 ? -11.035 9.720 -1.849 1.00 95.19 204 VAL A N 1
ATOM 1573 C CA . VAL A 1 204 ? -11.621 9.589 -3.195 1.00 95.19 204 VAL A CA 1
ATOM 1574 C C . VAL A 1 204 ? -11.208 10.761 -4.089 1.00 95.19 204 VAL A C 1
ATOM 1576 O O . VAL A 1 204 ? -10.775 10.539 -5.216 1.00 95.19 204 VAL A O 1
ATOM 1579 N N . ALA A 1 205 ? -11.275 11.999 -3.590 1.00 94.75 205 ALA A N 1
ATOM 1580 C CA . ALA A 1 205 ? -10.834 13.170 -4.347 1.00 94.75 205 ALA A CA 1
ATOM 1581 C C . ALA A 1 205 ? -9.339 13.094 -4.711 1.00 94.75 205 ALA A C 1
ATOM 1583 O O . ALA A 1 205 ? -8.978 13.337 -5.861 1.00 94.75 205 ALA A O 1
ATOM 1584 N N . ILE A 1 206 ? -8.480 12.692 -3.764 1.00 94.19 206 ILE A N 1
ATOM 1585 C CA . ILE A 1 206 ? -7.047 12.471 -4.012 1.00 94.19 206 ILE A CA 1
ATOM 1586 C C . ILE A 1 206 ? -6.853 11.408 -5.097 1.00 94.19 206 ILE A C 1
ATOM 1588 O O . ILE A 1 206 ? -6.067 11.629 -6.016 1.00 94.19 206 ILE A O 1
ATOM 1592 N N . LEU A 1 207 ? -7.585 10.290 -5.040 1.00 94.12 207 LEU A N 1
ATOM 1593 C CA . LEU A 1 207 ? -7.481 9.226 -6.039 1.00 94.12 207 LEU A CA 1
ATOM 1594 C C . LEU A 1 207 ? -7.862 9.723 -7.436 1.00 94.12 207 LEU A C 1
ATOM 1596 O O . LEU A 1 207 ? -7.144 9.443 -8.390 1.00 94.12 207 LEU A O 1
ATOM 1600 N N . VAL A 1 208 ? -8.948 10.491 -7.563 1.00 94.88 208 VAL A N 1
ATOM 1601 C CA . VAL A 1 208 ? -9.383 11.064 -8.849 1.00 94.88 208 VAL A CA 1
ATOM 1602 C C . VAL A 1 208 ? -8.332 12.026 -9.410 1.00 94.88 208 VAL A C 1
ATOM 1604 O O . VAL A 1 208 ? -7.999 11.947 -10.592 1.00 94.88 208 VAL A O 1
ATOM 1607 N N . VAL A 1 209 ? -7.761 12.894 -8.570 1.00 94.25 209 VAL A N 1
ATOM 1608 C CA . VAL A 1 209 ? -6.694 13.823 -8.980 1.00 94.25 209 VAL A CA 1
ATOM 1609 C C . VAL A 1 209 ? -5.441 13.063 -9.416 1.00 94.25 209 VAL A C 1
ATOM 1611 O O . VAL A 1 209 ? -4.898 13.333 -10.487 1.00 94.25 209 VAL A O 1
ATOM 1614 N N . MET A 1 210 ? -5.003 12.076 -8.629 1.00 91.62 210 MET A N 1
ATOM 1615 C CA . MET A 1 210 ? -3.881 11.207 -8.994 1.00 91.62 210 MET A CA 1
ATOM 1616 C C . MET A 1 210 ? -4.162 10.461 -10.300 1.00 91.62 210 MET A C 1
ATOM 1618 O O . MET A 1 210 ? -3.279 10.362 -11.145 1.00 91.62 210 MET A O 1
ATOM 1622 N N . MET A 1 211 ? -5.392 9.984 -10.501 1.00 92.25 211 MET A N 1
ATOM 1623 C CA . MET A 1 211 ? -5.793 9.299 -11.724 1.00 92.25 211 MET A CA 1
ATOM 1624 C C . MET A 1 211 ? -5.657 10.203 -12.950 1.00 92.25 211 MET A C 1
ATOM 1626 O O . MET A 1 211 ? -5.008 9.817 -13.919 1.00 92.25 211 MET A O 1
ATOM 1630 N N . ALA A 1 212 ? -6.184 11.425 -12.883 1.00 92.81 212 ALA A N 1
ATOM 1631 C CA . ALA A 1 212 ? -6.080 12.394 -13.970 1.00 92.81 212 ALA A CA 1
ATOM 1632 C C . ALA A 1 212 ? -4.616 12.732 -14.311 1.00 92.81 212 ALA A C 1
ATOM 1634 O O . ALA A 1 212 ? -4.226 12.683 -15.479 1.00 92.81 212 ALA A O 1
ATOM 1635 N N . ILE A 1 213 ? -3.790 13.016 -13.296 1.00 91.94 213 ILE A N 1
ATOM 1636 C CA . ILE A 1 213 ? -2.371 13.356 -13.484 1.00 91.94 213 ILE A CA 1
ATOM 1637 C C . ILE A 1 213 ? -1.605 12.175 -14.086 1.00 91.94 213 ILE A C 1
ATOM 1639 O O . ILE A 1 213 ? -0.875 12.343 -15.062 1.00 91.94 213 ILE A O 1
ATOM 1643 N N . THR A 1 214 ? -1.755 10.974 -13.528 1.00 88.81 214 THR A N 1
ATOM 1644 C CA . THR A 1 214 ? -1.004 9.802 -13.987 1.00 88.81 214 THR A CA 1
ATOM 1645 C C . THR A 1 214 ? -1.423 9.377 -15.393 1.00 88.81 214 THR A C 1
ATOM 1647 O O . THR A 1 214 ? -0.544 9.054 -16.188 1.00 88.81 214 THR A O 1
ATOM 1650 N N . LEU A 1 215 ? -2.714 9.433 -15.743 1.00 89.75 215 LEU A N 1
ATOM 1651 C CA . LEU A 1 215 ? -3.175 9.159 -17.110 1.00 89.75 215 LEU A CA 1
ATOM 1652 C C . LEU A 1 215 ? -2.610 10.172 -18.111 1.00 89.75 215 LEU A C 1
ATOM 1654 O O . LEU A 1 215 ? -2.117 9.772 -19.163 1.00 89.75 215 LEU A O 1
ATOM 1658 N N . PHE A 1 216 ? -2.609 11.464 -17.766 1.00 90.88 216 PHE A N 1
ATOM 1659 C CA . PHE A 1 216 ? -2.014 12.505 -18.606 1.00 90.88 216 PHE A CA 1
ATOM 1660 C C . PHE A 1 216 ? -0.512 12.273 -18.828 1.00 90.88 216 PHE A C 1
ATOM 1662 O O . PHE A 1 216 ? -0.040 12.257 -19.966 1.00 90.88 216 PHE A O 1
ATOM 1669 N N . LEU A 1 217 ? 0.243 12.037 -17.749 1.00 87.75 217 LEU A N 1
ATOM 1670 C CA . LEU A 1 217 ? 1.680 11.767 -17.826 1.00 87.75 217 LEU A CA 1
ATOM 1671 C C . LEU A 1 217 ? 1.980 10.487 -18.612 1.00 87.75 217 LEU A C 1
ATOM 1673 O O . LEU A 1 217 ? 2.961 10.440 -19.353 1.00 87.75 217 LEU A O 1
ATOM 1677 N N . HIS A 1 218 ? 1.144 9.460 -18.460 1.00 86.06 218 HIS A N 1
ATOM 1678 C CA . HIS A 1 218 ? 1.309 8.204 -19.173 1.00 86.06 218 HIS A CA 1
ATOM 1679 C C . HIS A 1 218 ? 1.039 8.368 -20.668 1.00 86.06 218 HIS A C 1
ATOM 1681 O O . HIS A 1 218 ? 1.880 7.971 -21.468 1.00 86.06 218 HIS A O 1
ATOM 1687 N N . GLN A 1 219 ? -0.053 9.034 -21.051 1.00 88.00 219 GLN A N 1
ATOM 1688 C CA . GLN A 1 219 ? -0.340 9.335 -22.454 1.00 88.00 219 GLN A CA 1
ATOM 1689 C C . GLN A 1 219 ? 0.796 10.142 -23.092 1.00 88.00 219 GLN A C 1
ATOM 1691 O O . GLN A 1 219 ? 1.239 9.836 -24.198 1.00 88.00 219 GLN A O 1
ATOM 1696 N N . ASN A 1 220 ? 1.317 11.139 -22.370 1.00 87.12 220 ASN A N 1
ATOM 1697 C CA . ASN A 1 220 ? 2.444 11.927 -22.849 1.00 87.12 220 ASN A CA 1
ATOM 1698 C C . ASN A 1 220 ? 3.705 11.072 -23.042 1.00 87.12 220 ASN A C 1
ATOM 1700 O O . ASN A 1 220 ? 4.385 11.223 -24.052 1.00 87.12 220 ASN A O 1
ATOM 1704 N N . LEU A 1 221 ? 4.001 10.150 -22.120 1.00 85.25 221 LEU A N 1
ATOM 1705 C CA . LEU A 1 221 ? 5.115 9.212 -22.271 1.00 85.25 221 LEU A CA 1
ATOM 1706 C C . LEU A 1 221 ? 4.932 8.329 -23.510 1.00 85.25 221 LEU A C 1
ATOM 1708 O O . LEU A 1 221 ? 5.852 8.225 -24.314 1.00 85.25 221 LEU A O 1
ATOM 1712 N N . MET A 1 222 ? 3.747 7.738 -23.681 1.00 86.56 222 MET A N 1
ATOM 1713 C CA . MET A 1 222 ? 3.453 6.812 -24.778 1.00 86.56 222 MET A CA 1
ATOM 1714 C C . MET A 1 222 ? 3.616 7.462 -26.155 1.00 86.56 222 MET A C 1
ATOM 1716 O O . MET A 1 222 ? 4.159 6.840 -27.064 1.00 86.56 222 MET A O 1
ATOM 1720 N N . ASN A 1 223 ? 3.236 8.735 -26.288 1.00 86.94 223 ASN A N 1
ATOM 1721 C CA . ASN A 1 223 ? 3.394 9.502 -27.527 1.00 86.94 223 ASN A CA 1
ATOM 1722 C C . ASN A 1 223 ? 4.860 9.811 -27.884 1.00 86.94 223 ASN A C 1
ATOM 1724 O O . ASN A 1 223 ? 5.155 10.132 -29.032 1.00 86.94 223 ASN A O 1
ATOM 1728 N N . HIS A 1 224 ? 5.772 9.739 -26.911 1.00 86.38 224 HIS A N 1
ATOM 1729 C CA . HIS A 1 224 ? 7.187 10.085 -27.071 1.00 86.38 224 HIS A CA 1
ATOM 1730 C C . HIS A 1 224 ? 8.114 8.862 -26.980 1.00 86.38 224 HIS A C 1
ATOM 1732 O O . HIS A 1 224 ? 9.334 9.018 -26.867 1.00 86.38 224 HIS A O 1
ATOM 1738 N N . LEU A 1 225 ? 7.575 7.642 -26.997 1.00 85.69 225 LEU A N 1
ATOM 1739 C CA . LEU A 1 225 ? 8.384 6.425 -27.052 1.00 85.69 225 LEU A CA 1
ATOM 1740 C C . LEU A 1 225 ? 8.944 6.226 -28.458 1.00 85.69 225 LEU A C 1
ATOM 1742 O O . LEU A 1 225 ? 8.231 6.378 -29.450 1.00 85.69 225 LEU A O 1
ATOM 1746 N N . LYS A 1 226 ? 10.225 5.856 -28.549 1.00 85.94 226 LYS A N 1
ATOM 1747 C CA . LYS A 1 226 ? 10.792 5.435 -29.829 1.00 85.94 226 LYS A CA 1
ATOM 1748 C C . LYS A 1 226 ? 10.292 4.026 -30.166 1.00 85.94 226 LYS A C 1
ATOM 1750 O O . LYS A 1 226 ? 10.263 3.166 -29.275 1.00 85.94 226 LYS A O 1
ATOM 1755 N N . PRO A 1 227 ? 9.904 3.778 -31.430 1.00 85.81 227 PRO A N 1
ATOM 1756 C CA . PRO A 1 227 ? 9.524 2.447 -31.868 1.00 85.81 227 PRO A CA 1
ATOM 1757 C C . PRO A 1 227 ? 10.730 1.511 -31.770 1.00 85.81 227 PRO A C 1
ATOM 1759 O O . PRO A 1 227 ? 11.838 1.860 -32.169 1.00 85.81 227 PRO A O 1
ATOM 1762 N N . GLY A 1 228 ? 10.501 0.314 -31.241 1.00 85.19 228 GLY A N 1
ATOM 1763 C CA . GLY A 1 228 ? 11.523 -0.710 -31.061 1.00 85.19 228 GLY A CA 1
ATOM 1764 C C . GLY A 1 228 ? 10.893 -2.080 -30.805 1.00 85.19 228 GLY A C 1
ATOM 1765 O O . GLY A 1 228 ? 9.696 -2.153 -30.505 1.00 85.19 228 GLY A O 1
ATOM 1766 N N . PRO A 1 229 ? 11.674 -3.172 -30.892 1.00 87.75 229 PRO A N 1
ATOM 1767 C CA . PRO A 1 229 ? 11.159 -4.542 -30.787 1.00 87.75 229 PRO A CA 1
ATOM 1768 C C . PRO A 1 229 ? 10.460 -4.822 -29.446 1.00 87.75 229 PRO A C 1
ATOM 1770 O O . PRO A 1 229 ? 9.521 -5.612 -29.387 1.00 87.75 229 PRO A O 1
ATOM 1773 N N . TYR A 1 230 ? 10.856 -4.118 -28.381 1.00 89.56 230 TYR A N 1
ATOM 1774 C CA . TYR A 1 230 ? 10.320 -4.283 -27.025 1.00 89.56 230 TYR A CA 1
ATOM 1775 C C . TYR A 1 230 ? 9.269 -3.248 -26.614 1.00 89.56 230 TYR A C 1
ATOM 1777 O O . TYR A 1 230 ? 8.792 -3.281 -25.478 1.00 89.56 230 TYR A O 1
ATOM 1785 N N . MET A 1 231 ? 8.855 -2.356 -27.521 1.00 87.94 231 MET A N 1
ATOM 1786 C CA . MET A 1 231 ? 7.859 -1.324 -27.212 1.00 87.94 231 MET A CA 1
ATOM 1787 C C . MET A 1 231 ? 6.541 -1.940 -26.713 1.00 87.94 231 MET A C 1
ATOM 1789 O O . MET A 1 231 ? 5.962 -1.449 -25.745 1.00 87.94 231 MET A O 1
ATOM 1793 N N . GLY A 1 232 ? 6.088 -3.047 -27.313 1.00 91.44 232 GLY A N 1
ATOM 1794 C CA . GLY A 1 232 ? 4.875 -3.752 -26.881 1.00 91.44 232 GLY A CA 1
ATOM 1795 C C . GLY A 1 232 ? 4.984 -4.325 -25.463 1.00 91.44 232 GLY A C 1
ATOM 1796 O O . GLY A 1 232 ? 4.078 -4.141 -24.651 1.00 91.44 232 GLY A O 1
ATOM 1797 N N . LEU A 1 233 ? 6.121 -4.949 -25.131 1.00 91.56 233 LEU A N 1
ATOM 1798 C CA . LEU A 1 233 ? 6.393 -5.469 -23.787 1.00 91.56 233 LEU A CA 1
ATOM 1799 C C . LEU A 1 233 ? 6.402 -4.342 -22.747 1.00 91.56 233 LEU A C 1
ATOM 1801 O O . LEU A 1 233 ? 5.719 -4.437 -21.728 1.00 91.56 233 LEU A O 1
ATOM 1805 N N . PHE A 1 234 ? 7.135 -3.262 -23.023 1.00 91.88 234 PHE A N 1
ATOM 1806 C CA . PHE A 1 234 ? 7.199 -2.089 -22.152 1.00 91.88 234 PHE A CA 1
ATOM 1807 C C . PHE A 1 234 ? 5.810 -1.483 -21.914 1.00 91.88 234 PHE A C 1
ATOM 1809 O O . PHE A 1 234 ? 5.433 -1.227 -20.771 1.00 91.88 234 PHE A O 1
ATOM 1816 N N . SER A 1 235 ? 5.020 -1.329 -22.979 1.00 92.19 235 SER A N 1
ATOM 1817 C CA . SER A 1 235 ? 3.651 -0.803 -22.910 1.00 92.19 235 SER A CA 1
ATOM 1818 C C . SER A 1 235 ? 2.767 -1.668 -22.008 1.00 92.19 235 SER A C 1
ATOM 1820 O O . SER A 1 235 ? 2.148 -1.158 -21.074 1.00 92.19 235 SER A O 1
ATOM 1822 N N . ASN A 1 236 ? 2.771 -2.988 -22.220 1.00 94.81 236 ASN A N 1
ATOM 1823 C CA . ASN A 1 236 ? 2.000 -3.936 -21.412 1.00 94.81 236 ASN A CA 1
ATOM 1824 C C . ASN A 1 236 ? 2.404 -3.901 -19.935 1.00 94.81 236 ASN A C 1
ATOM 1826 O O . ASN A 1 236 ? 1.540 -3.930 -19.056 1.00 94.81 236 ASN A O 1
ATOM 1830 N N . LEU A 1 237 ? 3.703 -3.804 -19.643 1.00 95.25 237 LEU A N 1
ATOM 1831 C CA . LEU A 1 237 ? 4.199 -3.710 -18.272 1.00 95.25 237 LEU A CA 1
ATOM 1832 C C . LEU A 1 237 ? 3.786 -2.395 -17.604 1.00 95.25 237 LEU A C 1
ATOM 1834 O O . LEU A 1 237 ? 3.408 -2.414 -16.431 1.00 95.25 237 LEU A O 1
ATOM 1838 N N . ILE A 1 238 ? 3.777 -1.264 -18.321 1.00 93.38 238 ILE A N 1
ATOM 1839 C CA . ILE A 1 238 ? 3.267 -0.022 -17.732 1.00 93.38 238 ILE A CA 1
ATOM 1840 C C . ILE A 1 238 ? 1.761 -0.103 -17.486 1.00 93.38 238 ILE A C 1
ATOM 1842 O O . ILE A 1 238 ? 1.331 0.268 -16.394 1.00 93.38 238 ILE A O 1
ATOM 1846 N N . PHE A 1 239 ? 0.964 -0.605 -18.433 1.00 94.44 239 PHE A N 1
ATOM 1847 C CA . PHE A 1 239 ? -0.476 -0.772 -18.207 1.00 94.44 239 PHE A CA 1
ATOM 1848 C C . PHE A 1 239 ? -0.757 -1.719 -17.038 1.00 94.44 239 PHE A C 1
ATOM 1850 O O . PHE A 1 239 ? -1.618 -1.430 -16.210 1.00 94.44 239 PHE A O 1
ATOM 1857 N N . THR A 1 240 ? 0.027 -2.791 -16.903 1.00 96.94 240 THR A N 1
ATOM 1858 C CA . THR A 1 240 ? -0.039 -3.703 -15.752 1.00 96.94 240 THR A CA 1
ATOM 1859 C C . THR A 1 240 ? 0.283 -2.968 -14.451 1.00 96.94 240 THR A C 1
ATOM 1861 O O . THR A 1 240 ? -0.473 -3.057 -13.487 1.00 96.94 240 THR A O 1
ATOM 1864 N N . ARG A 1 241 ? 1.366 -2.180 -14.418 1.00 95.69 241 ARG A N 1
ATOM 1865 C CA . ARG A 1 241 ? 1.736 -1.359 -13.255 1.00 95.69 241 ARG A CA 1
ATOM 1866 C C . ARG A 1 241 ? 0.634 -0.361 -12.898 1.00 95.69 241 ARG A C 1
ATOM 1868 O O . ARG A 1 241 ? 0.335 -0.185 -11.723 1.00 95.69 241 ARG A O 1
ATOM 1875 N N . LEU A 1 242 ? 0.028 0.277 -13.896 1.00 94.81 242 LEU A N 1
ATOM 1876 C CA . LEU A 1 242 ? -1.051 1.243 -13.714 1.00 94.81 242 LEU A CA 1
ATOM 1877 C C . LEU A 1 242 ? -2.312 0.576 -13.151 1.00 94.81 242 LEU A C 1
ATOM 1879 O O . LEU A 1 242 ? -2.905 1.081 -12.200 1.00 94.81 242 LEU A O 1
ATOM 1883 N N . ALA A 1 243 ? -2.676 -0.588 -13.691 1.00 96.19 243 ALA A N 1
ATOM 1884 C CA . ALA A 1 243 ? -3.785 -1.391 -13.197 1.00 96.19 243 ALA A CA 1
ATOM 1885 C C . ALA A 1 243 ? -3.558 -1.810 -11.739 1.00 96.19 243 ALA A C 1
ATOM 1887 O O . ALA A 1 243 ? -4.441 -1.612 -10.913 1.00 96.19 243 ALA A O 1
ATOM 1888 N N . LEU A 1 244 ? -2.361 -2.301 -11.394 1.00 97.62 244 LEU A N 1
ATOM 1889 C CA . LEU A 1 244 ? -1.996 -2.642 -10.013 1.00 97.62 244 LEU A CA 1
ATOM 1890 C C . LEU A 1 244 ? -2.049 -1.422 -9.082 1.00 97.62 244 LEU A C 1
ATOM 1892 O O . LEU A 1 244 ? -2.492 -1.535 -7.942 1.00 97.62 244 LEU A O 1
ATOM 1896 N N . PHE A 1 245 ? -1.633 -0.249 -9.565 1.00 95.69 245 PHE A N 1
ATOM 1897 C CA . PHE A 1 245 ? -1.599 0.982 -8.774 1.00 95.69 245 PHE A CA 1
ATOM 1898 C C . PHE A 1 245 ? -3.008 1.405 -8.352 1.00 95.69 245 PHE A C 1
ATOM 1900 O O . PHE A 1 245 ? -3.262 1.658 -7.173 1.00 95.69 245 PHE A O 1
ATOM 1907 N N . TYR A 1 246 ? -3.945 1.424 -9.302 1.00 95.75 246 TYR A N 1
ATOM 1908 C CA . TYR A 1 246 ? -5.342 1.736 -9.007 1.00 95.75 246 TYR A CA 1
ATOM 1909 C C . TYR A 1 246 ? -6.076 0.588 -8.322 1.00 95.75 246 TYR A C 1
ATOM 1911 O O . TYR A 1 246 ? -6.950 0.857 -7.502 1.00 95.75 246 TYR A O 1
ATOM 1919 N N . ALA A 1 247 ? -5.710 -0.667 -8.593 1.00 97.44 247 ALA A N 1
ATOM 1920 C CA . ALA A 1 247 ? -6.252 -1.814 -7.877 1.00 97.44 247 ALA A CA 1
ATOM 1921 C C . ALA A 1 247 ? -5.920 -1.730 -6.385 1.00 97.44 247 ALA A C 1
ATOM 1923 O O . ALA A 1 247 ? -6.816 -1.917 -5.573 1.00 97.44 247 ALA A O 1
ATOM 1924 N N . LEU A 1 248 ? -4.685 -1.367 -6.015 1.00 97.75 248 LEU A N 1
ATOM 1925 C CA . LEU A 1 248 ? -4.312 -1.182 -4.612 1.00 97.75 248 LEU A CA 1
ATOM 1926 C C . LEU A 1 248 ? -5.089 -0.028 -3.966 1.00 97.75 248 LEU A C 1
ATOM 1928 O O . LEU A 1 248 ? -5.655 -0.204 -2.893 1.00 97.75 248 LEU A O 1
ATOM 1932 N N . ALA A 1 249 ? -5.164 1.141 -4.614 1.00 96.81 249 ALA A N 1
ATOM 1933 C CA . ALA A 1 249 ? -5.950 2.260 -4.082 1.00 96.81 249 ALA A CA 1
ATOM 1934 C C . ALA A 1 249 ? -7.433 1.900 -3.912 1.00 96.81 249 ALA A C 1
ATOM 1936 O O . ALA A 1 249 ? -8.032 2.202 -2.880 1.00 96.81 249 ALA A O 1
ATOM 1937 N N . GLY A 1 250 ? -8.022 1.274 -4.932 1.00 97.25 250 GLY A N 1
ATOM 1938 C CA . GLY A 1 250 ? -9.425 0.882 -4.959 1.00 97.25 250 GLY A CA 1
ATOM 1939 C C . GLY A 1 250 ? -9.747 -0.191 -3.924 1.00 97.25 250 GLY A C 1
ATOM 1940 O O . GLY A 1 250 ? -10.737 -0.057 -3.211 1.00 97.25 250 GLY A O 1
ATOM 1941 N N . GLU A 1 251 ? -8.897 -1.210 -3.796 1.00 97.81 251 GLU A N 1
ATOM 1942 C CA . GLU A 1 251 ? -9.026 -2.265 -2.789 1.00 97.81 251 GLU A CA 1
ATOM 1943 C C . GLU A 1 251 ? -8.937 -1.683 -1.375 1.00 97.81 251 GLU A C 1
ATOM 1945 O O . GLU A 1 251 ? -9.862 -1.886 -0.587 1.00 97.81 251 GLU A O 1
ATOM 1950 N N . CYS A 1 252 ? -7.923 -0.858 -1.089 1.00 97.56 252 CYS A N 1
ATOM 1951 C CA . CYS A 1 252 ? -7.777 -0.200 0.207 1.00 97.56 252 CYS A CA 1
ATOM 1952 C C . CYS A 1 252 ? -8.978 0.696 0.545 1.00 97.56 252 CYS A C 1
ATOM 1954 O O . CYS A 1 252 ? -9.468 0.681 1.673 1.00 97.56 252 CYS A O 1
ATOM 1956 N N . LEU A 1 253 ? -9.479 1.475 -0.421 1.00 96.69 253 LEU A N 1
ATOM 1957 C CA . LEU A 1 253 ? -10.650 2.337 -0.232 1.00 96.69 253 LEU A CA 1
ATOM 1958 C C . LEU A 1 253 ? -11.926 1.541 0.015 1.00 96.69 253 LEU A C 1
ATOM 1960 O O . LEU A 1 253 ? -12.710 1.903 0.895 1.00 96.69 253 LEU A O 1
ATOM 1964 N N . LEU A 1 254 ? -12.147 0.485 -0.767 1.00 97.25 254 LEU A N 1
ATOM 1965 C CA . LEU A 1 254 ? -13.312 -0.377 -0.637 1.00 97.25 254 LEU A CA 1
ATOM 1966 C C . LEU A 1 254 ? -13.300 -1.077 0.722 1.00 97.25 254 LEU A C 1
ATOM 1968 O O . LEU A 1 254 ? -14.297 -1.030 1.443 1.00 97.25 254 LEU A O 1
ATOM 1972 N N . TRP A 1 255 ? -12.163 -1.665 1.098 1.00 97.75 255 TRP A N 1
ATOM 1973 C CA . TRP A 1 255 ? -11.974 -2.265 2.414 1.00 97.75 255 TRP A CA 1
ATOM 1974 C C . TRP A 1 255 ? -12.218 -1.248 3.529 1.00 97.75 255 TRP A C 1
ATOM 1976 O O . TRP A 1 255 ? -13.003 -1.514 4.440 1.00 97.75 255 TRP A O 1
ATOM 1986 N N . TYR A 1 256 ? -11.623 -0.059 3.427 1.00 96.31 256 TYR A N 1
ATOM 1987 C CA . TYR A 1 256 ? -11.778 0.988 4.429 1.00 96.31 256 TYR A CA 1
ATOM 1988 C C . TYR A 1 256 ? -13.242 1.414 4.583 1.00 96.31 256 TYR A C 1
ATOM 1990 O O . TYR A 1 256 ? -13.749 1.491 5.699 1.00 96.31 256 TYR A O 1
ATOM 1998 N N . TYR A 1 257 ? -13.962 1.611 3.476 1.00 95.25 257 TYR A N 1
ATOM 1999 C CA . TYR A 1 257 ? -15.392 1.918 3.493 1.00 95.25 257 TYR A CA 1
ATOM 2000 C C . TYR A 1 257 ? -16.217 0.829 4.196 1.00 95.25 257 TYR A C 1
ATOM 2002 O O . TYR A 1 257 ? -17.059 1.136 5.045 1.00 95.25 257 TYR A O 1
ATOM 2010 N N . MET A 1 258 ? -15.958 -0.445 3.884 1.00 95.06 258 MET A N 1
ATOM 2011 C CA . MET A 1 258 ? -16.637 -1.572 4.530 1.00 95.06 258 MET A CA 1
ATOM 2012 C C . MET A 1 258 ? -16.337 -1.623 6.033 1.00 95.06 258 MET A C 1
ATOM 2014 O O . MET A 1 258 ? -17.268 -1.723 6.836 1.00 95.06 258 MET A O 1
ATOM 2018 N N . ALA A 1 259 ? -15.068 -1.471 6.420 1.00 94.38 259 ALA A N 1
ATOM 2019 C CA . ALA A 1 259 ? -14.635 -1.481 7.814 1.00 94.38 259 ALA A CA 1
ATOM 2020 C C . ALA A 1 259 ? -15.254 -0.329 8.623 1.00 94.38 259 ALA A C 1
ATOM 2022 O O . ALA A 1 259 ? -15.748 -0.546 9.730 1.00 94.38 259 ALA A O 1
ATOM 2023 N N . LEU A 1 260 ? -15.304 0.886 8.063 1.00 92.25 260 LEU A N 1
ATOM 2024 C CA . LEU A 1 260 ? -15.969 2.028 8.697 1.00 92.25 260 LEU A CA 1
ATOM 2025 C C . LEU A 1 260 ? -17.469 1.787 8.896 1.00 92.25 260 LEU A C 1
ATOM 2027 O O . LEU A 1 260 ? -18.014 2.111 9.951 1.00 92.25 260 LEU A O 1
ATOM 2031 N N . ASN A 1 261 ? -18.148 1.206 7.906 1.00 91.50 261 ASN A N 1
ATOM 2032 C CA . ASN A 1 261 ? -19.572 0.894 8.012 1.00 91.50 261 ASN A CA 1
ATOM 2033 C C . ASN A 1 261 ? -19.856 -0.199 9.046 1.00 91.50 261 ASN A C 1
ATOM 2035 O O . ASN A 1 261 ? -20.883 -0.155 9.722 1.00 91.50 261 ASN A O 1
ATOM 2039 N N . GLU A 1 262 ? -18.982 -1.193 9.177 1.00 91.25 262 GLU A N 1
ATOM 2040 C CA . GLU A 1 262 ? -19.067 -2.194 10.245 1.00 91.25 262 GLU A CA 1
ATOM 2041 C C . GLU A 1 262 ? -18.859 -1.568 11.627 1.00 91.25 262 GLU A C 1
ATOM 2043 O O . GLU A 1 262 ? -19.706 -1.756 12.499 1.00 91.25 262 GLU A O 1
ATOM 2048 N N . LEU A 1 263 ? -17.826 -0.737 11.798 1.00 90.19 263 LEU A N 1
ATOM 2049 C CA . LEU A 1 263 ? -17.574 -0.005 13.046 1.00 90.19 263 LEU A CA 1
ATOM 2050 C C . LEU A 1 263 ? -18.746 0.908 13.429 1.00 90.19 263 LEU A C 1
ATOM 2052 O O . LEU A 1 263 ? -19.179 0.927 14.581 1.00 90.19 263 LEU A O 1
ATOM 2056 N N . LYS A 1 264 ? -19.309 1.638 12.461 1.00 88.81 264 LYS A N 1
ATOM 2057 C CA . LYS A 1 264 ? -20.475 2.502 12.682 1.00 88.81 264 LYS A CA 1
ATOM 2058 C C . LYS A 1 264 ? -21.709 1.696 13.092 1.00 88.81 264 LYS A C 1
ATOM 2060 O O . LYS A 1 264 ? -22.429 2.112 13.999 1.00 88.81 264 LYS A O 1
ATOM 2065 N N . ARG A 1 265 ? -21.958 0.549 12.445 1.00 87.38 265 ARG A N 1
ATOM 2066 C CA . ARG A 1 265 ? -23.065 -0.356 12.802 1.00 87.38 265 ARG A CA 1
ATOM 2067 C C . ARG A 1 265 ? -22.915 -0.888 14.225 1.00 87.38 265 ARG A C 1
ATOM 2069 O O . ARG A 1 265 ? -23.894 -0.867 14.965 1.00 87.38 265 ARG A O 1
ATOM 2076 N N . GLU A 1 266 ? -21.708 -1.297 14.610 1.00 86.44 266 GLU A N 1
ATOM 2077 C CA . GLU A 1 266 ? -21.405 -1.747 15.971 1.00 86.44 266 GLU A CA 1
ATOM 2078 C C . GLU A 1 266 ? -21.675 -0.643 17.001 1.00 86.44 266 GLU A C 1
ATOM 2080 O O . GLU A 1 266 ? -22.432 -0.859 17.947 1.00 86.44 266 GLU A O 1
ATOM 2085 N N . CYS A 1 267 ? -21.152 0.567 16.772 1.00 85.81 267 CYS A N 1
ATOM 2086 C CA . CYS A 1 267 ? -21.366 1.696 17.677 1.00 85.81 267 CYS A CA 1
ATOM 2087 C C . CYS A 1 267 ? -22.858 2.016 17.843 1.00 85.81 267 CYS A C 1
ATOM 2089 O O . CYS A 1 267 ? -23.347 2.104 18.964 1.00 85.81 267 CYS A O 1
ATOM 2091 N N . ILE A 1 268 ? -23.615 2.130 16.745 1.00 85.38 268 ILE A N 1
ATOM 2092 C CA . ILE A 1 268 ? -25.054 2.435 16.805 1.00 85.38 268 ILE A CA 1
ATOM 2093 C C . ILE A 1 268 ? -25.829 1.340 17.550 1.00 85.38 268 ILE A C 1
ATOM 2095 O O . ILE A 1 268 ? -26.739 1.659 18.316 1.00 85.38 268 ILE A O 1
ATOM 2099 N N . ALA A 1 269 ? -25.493 0.064 17.340 1.00 84.25 269 ALA A N 1
ATOM 2100 C CA . ALA A 1 269 ? -26.150 -1.043 18.028 1.00 84.25 269 ALA A CA 1
ATOM 2101 C C . ALA A 1 269 ? -25.944 -0.959 19.550 1.00 84.25 269 ALA A C 1
ATOM 2103 O O . ALA A 1 269 ? -26.919 -1.018 20.300 1.00 84.25 269 ALA A O 1
ATOM 2104 N N . VAL A 1 270 ? -24.705 -0.730 19.998 1.00 81.75 270 VAL A N 1
ATOM 2105 C CA . VAL A 1 270 ? -24.372 -0.564 21.424 1.00 81.75 270 VAL A CA 1
ATOM 2106 C C . VAL A 1 270 ? -25.096 0.640 22.028 1.00 81.75 270 VAL A C 1
ATOM 2108 O O . VAL A 1 270 ? -25.694 0.529 23.099 1.00 81.75 270 VAL A O 1
ATOM 2111 N N . LEU A 1 271 ? -25.110 1.772 21.319 1.00 81.56 271 LEU A N 1
ATOM 2112 C CA . LEU A 1 271 ? -25.772 2.996 21.774 1.00 81.56 271 LEU A CA 1
ATOM 2113 C C . LEU A 1 271 ? -27.295 2.855 21.862 1.00 81.56 271 LEU A C 1
ATOM 2115 O O . LEU A 1 271 ? -27.917 3.346 22.799 1.00 81.56 271 LEU A O 1
ATOM 2119 N N . ARG A 1 272 ? -27.933 2.151 20.923 1.00 82.00 272 ARG A N 1
ATOM 2120 C CA . ARG A 1 272 ? -29.383 1.905 20.992 1.00 82.00 272 ARG A CA 1
ATOM 2121 C C . ARG A 1 272 ? -29.762 1.011 22.166 1.00 82.00 272 ARG A C 1
ATOM 2123 O O . ARG A 1 272 ? -30.783 1.264 22.807 1.00 82.00 272 ARG A O 1
ATOM 2130 N N . ILE A 1 273 ? -28.951 -0.006 22.459 1.00 78.69 273 ILE A N 1
ATOM 2131 C CA . ILE A 1 273 ? -29.167 -0.885 23.615 1.00 78.69 273 ILE A CA 1
ATOM 2132 C C . ILE A 1 273 ? -28.999 -0.096 24.921 1.00 78.69 273 ILE A C 1
ATOM 2134 O O . ILE A 1 273 ? -29.805 -0.260 25.837 1.00 78.69 273 ILE A O 1
ATOM 2138 N N . SER A 1 274 ? -28.003 0.793 25.003 1.00 72.88 274 SER A N 1
ATOM 2139 C CA . SER A 1 274 ? -27.779 1.611 26.199 1.00 72.88 274 SER A CA 1
ATOM 2140 C C . SER A 1 274 ? -28.893 2.641 26.432 1.00 72.88 274 SER A C 1
ATOM 2142 O O . SER A 1 274 ? -29.308 2.833 27.574 1.00 72.88 274 SER A O 1
ATOM 2144 N N . VAL A 1 275 ? -29.430 3.259 25.371 1.00 75.06 275 VAL A N 1
ATOM 2145 C CA . VAL A 1 275 ? -30.542 4.226 25.458 1.00 75.06 275 VAL A CA 1
ATOM 2146 C C . VAL A 1 275 ? -31.869 3.547 25.799 1.00 75.06 275 VAL A C 1
ATOM 2148 O O . VAL A 1 275 ? -32.556 4.008 26.707 1.00 75.06 275 VAL A O 1
ATOM 2151 N N . SER A 1 276 ? -32.213 2.437 25.134 1.00 70.75 276 SER A N 1
ATOM 2152 C CA . SER A 1 276 ? -33.487 1.728 25.372 1.00 70.75 276 SER A CA 1
ATOM 2153 C C . SER A 1 276 ? -33.611 1.227 26.816 1.00 70.75 276 SER A C 1
ATOM 2155 O O . SER A 1 276 ? -34.708 1.172 27.355 1.00 70.75 276 SER A O 1
ATOM 2157 N N . ARG A 1 277 ? -32.482 0.920 27.468 1.00 55.03 277 ARG A N 1
ATOM 2158 C CA . ARG A 1 277 ? -32.431 0.523 28.884 1.00 55.03 277 ARG A CA 1
ATOM 2159 C C . ARG A 1 277 ? -32.481 1.675 29.886 1.00 55.03 277 ARG A C 1
ATOM 2161 O O . ARG A 1 277 ? -32.759 1.424 31.046 1.00 55.03 277 ARG A O 1
ATOM 2168 N N . LYS A 1 278 ? -32.196 2.919 29.486 1.00 59.81 278 LYS A N 1
ATOM 2169 C CA . LYS A 1 278 ? -32.371 4.089 30.373 1.00 59.81 278 LYS A CA 1
ATOM 2170 C C . LYS A 1 278 ? -33.837 4.517 30.496 1.00 59.81 278 LYS A C 1
ATOM 2172 O O . LYS A 1 278 ? -34.151 5.318 31.367 1.00 59.81 278 LYS A O 1
ATOM 2177 N N . GLN A 1 279 ? -34.698 4.042 29.595 1.00 55.41 279 GLN A N 1
ATOM 2178 C CA . GLN A 1 279 ? -36.125 4.373 29.548 1.00 55.41 279 GLN A CA 1
ATOM 2179 C C . GLN A 1 279 ? -37.024 3.294 30.179 1.00 55.41 279 GLN A C 1
ATOM 2181 O O . GLN A 1 279 ? -38.212 3.552 30.355 1.00 55.41 279 GLN A O 1
ATOM 2186 N N . SER A 1 280 ? -36.472 2.116 30.498 1.00 50.84 280 SER A N 1
ATOM 2187 C CA . SER A 1 280 ? -37.135 1.011 31.210 1.00 50.84 280 SER A CA 1
ATOM 2188 C C . SER A 1 280 ? -36.799 1.030 32.693 1.00 50.84 280 SER A C 1
ATOM 2190 O O . SER A 1 280 ? -37.722 0.836 33.505 1.00 50.84 280 SER A O 1
#

Foldseek 3Di:
DVVVVVVVVLCVLLVVLLCPALLVQLPPQLSVCVVLLQVLLQLLLLLLLLLQCLQCLLVCVVCVVVSNVLSVVSSVLSSVLSSVLSRQLSVCLLVVHLCSLVSSLVSNVVSLVVSLVVCVVVFDQDRSFAFPDDGGGSSVSSVVSVVLSSVLCVQQNRQLSSQLSNLSNCSNVVNLVLSLCVVVVPPPRDRRRNHDDRDLVVLVVVLVVVVVVVVVVVVVRLVGGDDDPSNVVSNVSVVVSVCSSVVSRVSSSVVSVVSSVSSNVSSVSSVVVVVVVVVD

Radius of gyration: 23.13 Å; chains: 1; bounding box: 61×33×77 Å

Secondary structure (DSSP, 8-state):
-HHHHHHHHHHHHHHHHHHHSTGGGGGSGGGGTHHHHHHHHHHHHHHHHHHHHHHHGGGHHHHHHHHHHHHHHHHHHHHHHHHHHHHHHHHHHHTT-S-HHHHHHHHHHHHHHHHHHHHHTTS-SS--S-BSS-PPPHHHHHHHHHHHHHHHIIIIIHHHHHHHHHHHHHHHTT-HHHHHHHHHT-TT-PPPTT-----HHHHHHHHHHHHHHHHHHHHHHHHTBPP-TTHHHHHHHHHHHHHHHHHHHHHHHHHHHHHHHHHHHHHHHHHHHHHHHH--

Sequence (280 aa):
MDTDRSLLMLTSASEVASAFGISGRLSKLFGGHWWHAILACLIYAALYAVALLVEVAYQYDRYGSSAVWVAGGAFTWIFATSLAGLACDWKITSRGGTNGLKASIGIFLLSAMLLFVALCFYLPSNPVTESTLQAYPAQAAYLKTIIYFVILLLFFFLPPYHFVLATQRECLAGRHDWVSGLFSGEKMSVTSRGSIYPKFGVLVAILVVMMAITLFLHQNLMNHLKPGPYMGLFSNLIFTRLALFYALAGECLLWYYMALNELKRECIAVLRISVSRKQS

=== Feature glossary ===
A reading guide for the features in this record.

Start from the sequence.

  · Sequence gives the chain of amino acids in standard one-letter code (A=alanine, C=cysteine, …, Y=tyrosine), read N→C. It is the only feature that is directly encoded by the gene; all structural features are derived from the folded form of this sequence.

Fold it, and you get atomic coordinates and the backbone conformation that goes with them.

  · Structure coordinates are given as an mmCIF _atom_site loop: one row per atom with element, residue name, chain id, sequence number, and x/y/z position in Å. Only the four main-chain atoms per residue are included here; side chains are omitted to keep the record compact.

  · Backbone dihedral angles. Every residue except chain termini has a φ (preceding-C → N → Cα → C) and a ψ (N → Cα → C → next-N). They are reported in degrees following the IUPAC sign convention. Secondary structure is essentially a statement about which (φ, ψ) basin each residue occupies.

  · Eight-state secondary structure (DSSP): H is the canonical α-helix, G the tighter 3₁₀-helix, I the wider π-helix; E/B are β-structure, T and S are turns and bends, and '-' is everything else. DSSP derives these from the pattern of main-chain N–H···O=C hydrogen bonds, not from the sequence.

  · SS3 is a coarse helix/strand/coil call (letters a/b/c) made by the P-SEA algorithm from inter-Cα distances and dihedrals. It is less detailed than DSSP but needs only Cα positions.

Summarize the fold with a handful of shape descriptors and a per-residue structural alphabet.

  · Radius of gyration (Rg) is the root-mean-square distance of Cα atoms from their centroid — a single number for overall size and compactness. A globular domain of N residues has Rg ≈ 2.2·N^0.38 Å; an extended or disordered chain has a much larger Rg. The Cα contact count is the number of residue pairs whose Cα atoms are within 8 Å and are more than four positions apart in sequence — a standard proxy for tertiary packing density. The bounding box is the smallest axis-aligned box enclosing all Cα atoms.

  · 3Di is Foldseek's structural alphabet. Each residue is assigned one of twenty discrete states based on how its Cα sits relative to its spatial (not sequential) neighbors. Aligning 3Di strings finds structural homologs roughly as well as full 3D superposition, but orders of magnitude faster.

  · Solvent-accessible surface area (SASA) is the area in Å² traced out by the centre of a 1.4 Å probe sphere (a water molecule) rolled over the protein's van der Waals surface (Shrake–Rupley / Lee–Richards construction). Buried residues have near-zero SASA; fully exposed residues can exceed 200 Å². The total SASA scales roughly with the number of surface residues.

Ask how reliable the model is.

  · For AlphaFold models, the B-factor field carries pLDDT — the model's own estimate of local accuracy on a 0–100 scale. Regions with pLDDT<50 should be treated as essentially unmodeled; they often correspond to intrinsically disordered segments.

  · For experimental (PDB) structures, the B-factor (temperature factor) quantifies the positional spread of each atom in the crystal — a combination of thermal vibration and static disorder — in units of Å². High B-factors mark flexible loops or poorly resolved regions; low B-factors mark the rigid, well-ordered core.

  · Predicted Aligned Error (PAE) is an AlphaFold confidence matrix: entry (i, j) is the expected error in the position of residue j, in ångströms, when the prediction is superimposed on the true structure at residue i. Low PAE within a block of residues means that block is internally rigid and well-predicted; high PAE between two blocks means their relative placement is uncertain even if each block individually is confident.

Place it in context: what it resembles, what it is annotated as, and how it looks.

  · Structural nearest neighbors (via Foldseek easy-search vs the PDB). Reported per hit: target PDB id, E-value, and alignment TM-score. A TM-score above ~0.5 is the conventional threshold for 'same fold'.

  · Functional annotations link the protein to curated databases. InterPro entries identify conserved domains and families by matching the sequence against member-database signatures (Pfam, PROSITE, CDD, …). Gene Ontology (GO) terms describe molecular function, biological process, and cellular component in a controlled vocabulary. CATH places the structure in a hierarchical fold classification (Class/Architecture/Topology/Homologous-superfamily). The organism is the source species.

  · The contact map is a binary N×N matrix image: pixel (i, j) is dark where Cα_i and Cα_j are within 8 Å and |i−j|>4. Because the |i−j|>4 filter removes local helical contacts, off-diagonal stripes parallel to the main diagonal indicate parallel β-sheets; stripes perpendicular to it indicate antiparallel β-sheets. The Ramachandran plot scatters every residue's (φ, ψ) pair against the sterically allowed regions. The PAE heatmap renders the predicted-aligned-error 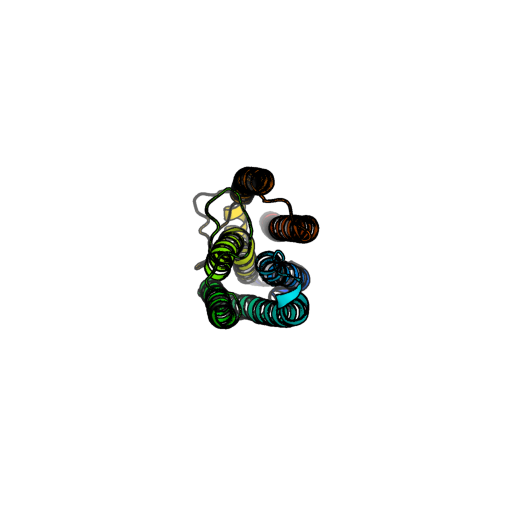matrix.

  · Six rendered views show the 3D structure from the faces of a cube — i.e. along ±x, ±y, ±z. Rendering representation is drawn randomly per protein from cartoon (secondary-structure ribbons), sticks (backbone bonds), or molecular surface; coloring is either N→C rainbow (blue at the N-terminus through red at the C-terminus) or one color per chain.